Protein AF-A0A3A0CLC7-F1 (afdb_monomer)

Foldseek 3Di:
DDDDDDDDDDPDPPPPPPPPPPFDQDWDFWQQQADLFLFPDLPGHHFFKDFCVVVVHDFQFKKWKAWKAFKDPAAPDDDGDARWKKKWFFLDRFFAHHPPDPPDPPVPPPVPPVPPPPDPPPPVDDDDDDDDDDDPPPPPPPPPVPRPRRGPGTDAFDCWDDAPRGTPNRMDIH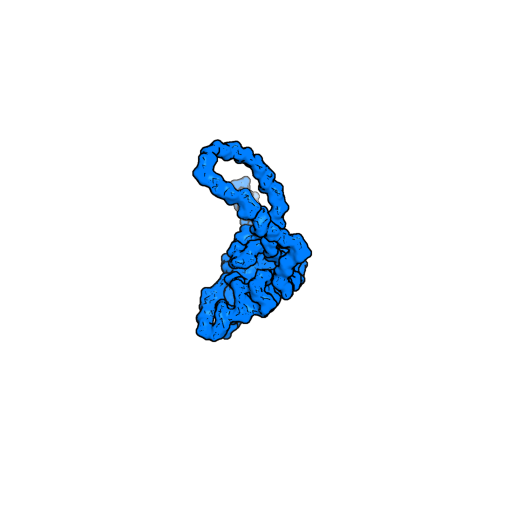HTDIGGRHPSGGIMTMHGRDRRSPRMGDVVRITGMTMTTDDDPPVCVVVVVVVVVVVVVVVVVD

Structure (mmCIF, N/CA/C/O backbone):
data_AF-A0A3A0CLC7-F1
#
_entry.id   AF-A0A3A0CLC7-F1
#
loop_
_atom_site.group_PDB
_atom_site.id
_atom_site.type_symbol
_atom_site.label_atom_id
_atom_site.label_alt_id
_atom_site.label_comp_id
_atom_site.label_asym_id
_atom_site.label_entity_id
_atom_site.label_seq_id
_atom_site.pdbx_PDB_ins_code
_atom_site.Cartn_x
_atom_site.Cartn_y
_atom_site.Cartn_z
_atom_site.occupancy
_atom_site.B_iso_or_equiv
_atom_site.auth_seq_id
_atom_site.auth_comp_id
_atom_site.auth_asym_id
_atom_site.auth_atom_id
_atom_site.pdbx_PDB_model_num
ATOM 1 N N . MET A 1 1 ? -39.413 3.084 68.485 1.00 43.84 1 MET A N 1
ATOM 2 C CA . MET A 1 1 ? -38.973 1.946 67.642 1.00 43.84 1 MET A CA 1
ATOM 3 C C . MET A 1 1 ? -38.555 2.489 66.279 1.00 43.84 1 MET A C 1
ATOM 5 O O . MET A 1 1 ? -39.415 2.833 65.486 1.00 43.84 1 MET A O 1
ATOM 9 N N . SER A 1 2 ? -37.251 2.657 66.043 1.00 52.50 2 SER A N 1
ATOM 10 C CA . SER A 1 2 ? -36.690 3.254 64.820 1.00 52.50 2 SER A CA 1
ATOM 11 C C . SER A 1 2 ? -36.005 2.161 63.998 1.00 52.50 2 SER A C 1
ATOM 13 O O . SER A 1 2 ? -35.040 1.551 64.461 1.00 52.50 2 SER A O 1
ATOM 15 N N . ARG A 1 3 ? -36.540 1.854 62.810 1.00 52.56 3 ARG A N 1
ATOM 16 C CA . ARG A 1 3 ? -35.944 0.883 61.882 1.00 52.56 3 ARG A CA 1
ATOM 17 C C . ARG A 1 3 ? -34.909 1.612 61.024 1.00 52.56 3 ARG A C 1
ATOM 19 O O . ARG A 1 3 ? -35.262 2.292 60.069 1.00 52.56 3 ARG A O 1
ATOM 26 N N . LYS A 1 4 ? -33.628 1.472 61.377 1.00 52.34 4 LYS A N 1
ATOM 27 C CA . LYS A 1 4 ? -32.498 1.887 60.531 1.00 52.34 4 LYS A CA 1
ATOM 28 C C . LYS A 1 4 ? -32.502 1.042 59.253 1.00 52.34 4 LYS A C 1
ATOM 30 O O . LYS A 1 4 ? -32.141 -0.133 59.295 1.00 52.34 4 LYS A O 1
ATOM 35 N N . ALA A 1 5 ? -32.924 1.628 58.135 1.00 52.28 5 ALA A N 1
ATOM 36 C CA . ALA A 1 5 ? -32.790 1.023 56.816 1.00 52.28 5 ALA A CA 1
ATOM 37 C C . ALA A 1 5 ? -31.297 0.912 56.472 1.00 52.28 5 ALA A C 1
ATOM 39 O O . ALA A 1 5 ? -30.595 1.914 56.352 1.00 52.28 5 ALA A O 1
ATOM 40 N N . ARG A 1 6 ? -30.788 -0.319 56.382 1.00 57.28 6 ARG A N 1
ATOM 41 C CA . ARG A 1 6 ? -29.423 -0.596 55.929 1.00 57.28 6 ARG A CA 1
ATOM 42 C C . ARG A 1 6 ? -29.432 -0.592 54.403 1.00 57.28 6 ARG A C 1
ATOM 44 O O . ARG A 1 6 ? -29.838 -1.575 53.792 1.00 57.28 6 ARG A O 1
ATOM 51 N N . SER A 1 7 ? -29.018 0.521 53.804 1.00 56.56 7 SER A N 1
ATOM 52 C CA . SER A 1 7 ? -28.756 0.601 52.365 1.00 56.56 7 SER A CA 1
ATOM 53 C C . SER A 1 7 ? -27.572 -0.297 52.015 1.00 56.56 7 SER A C 1
ATOM 55 O O . SER A 1 7 ? -26.431 0.013 52.353 1.00 56.56 7 SER A O 1
ATOM 57 N N . PHE A 1 8 ? -27.843 -1.418 51.351 1.00 46.78 8 PHE A N 1
ATOM 58 C CA . PHE A 1 8 ? -26.819 -2.246 50.724 1.00 46.78 8 PHE A CA 1
ATOM 59 C C . PHE A 1 8 ? -26.434 -1.620 49.381 1.00 46.78 8 PHE A C 1
ATOM 61 O O . PHE A 1 8 ? -27.222 -1.598 48.437 1.00 46.78 8 PHE A O 1
ATOM 68 N N . LEU A 1 9 ? -25.218 -1.083 49.307 1.00 56.81 9 LEU A N 1
ATOM 69 C CA . LEU A 1 9 ? -24.598 -0.644 48.063 1.00 56.81 9 LEU A CA 1
ATOM 70 C C . LEU A 1 9 ? -24.109 -1.888 47.309 1.00 56.81 9 LEU A C 1
ATOM 72 O O . LEU A 1 9 ? -23.049 -2.428 47.616 1.00 56.81 9 LEU A O 1
ATOM 76 N N . VAL A 1 10 ? -24.887 -2.357 46.335 1.00 51.03 10 VAL A N 1
ATOM 77 C CA . VAL A 1 10 ? -24.457 -3.413 45.409 1.00 51.03 10 VAL A CA 1
ATOM 78 C C . VAL A 1 10 ? -23.580 -2.770 44.336 1.00 51.03 10 VAL A C 1
ATOM 80 O O . VAL A 1 10 ? -24.074 -2.099 43.431 1.00 51.03 10 VAL A O 1
ATOM 83 N N . ILE A 1 11 ? -22.264 -2.938 44.457 1.00 58.50 11 ILE A N 1
ATOM 84 C CA . ILE A 1 11 ? -21.300 -2.546 43.426 1.00 58.50 11 ILE A CA 1
ATOM 85 C C . ILE A 1 11 ? -21.273 -3.675 42.393 1.00 58.50 11 ILE A C 1
ATOM 87 O O . ILE A 1 11 ? -20.642 -4.706 42.602 1.00 58.50 11 ILE A O 1
ATOM 91 N N . THR A 1 12 ? -21.998 -3.497 41.289 1.00 52.69 12 THR A N 1
ATOM 92 C CA . THR A 1 12 ? -21.873 -4.380 40.123 1.00 52.69 12 THR A CA 1
ATOM 93 C C . THR A 1 12 ? -20.611 -3.970 39.374 1.00 52.69 12 THR A C 1
ATOM 95 O O . THR A 1 12 ? -20.585 -2.927 38.723 1.00 52.69 12 THR A O 1
ATOM 98 N N . ILE A 1 13 ? -19.546 -4.757 39.514 1.00 60.50 13 ILE A N 1
ATOM 99 C CA . ILE A 1 13 ? -18.326 -4.595 38.723 1.00 60.50 13 ILE A CA 1
ATOM 100 C C . ILE A 1 13 ? -18.603 -5.230 37.361 1.00 60.50 13 ILE A C 1
ATOM 102 O O . ILE A 1 13 ? -18.593 -6.450 37.221 1.00 60.50 13 ILE A O 1
ATOM 106 N N . VAL A 1 14 ? -18.900 -4.399 36.364 1.00 60.88 14 VAL A N 1
ATOM 107 C CA . VAL A 1 14 ? -18.951 -4.834 34.966 1.00 60.88 14 VAL A CA 1
ATOM 108 C C . VAL A 1 14 ? -17.506 -5.017 34.511 1.00 60.88 14 VAL A C 1
ATOM 110 O O . VAL A 1 14 ? -16.813 -4.047 34.214 1.00 60.88 14 VAL A O 1
ATOM 113 N N . PHE A 1 15 ? -17.038 -6.265 34.496 1.00 49.94 15 PHE A N 1
ATOM 114 C CA . PHE A 1 15 ? -15.822 -6.634 33.778 1.00 49.94 15 PHE A CA 1
ATOM 115 C C . PHE A 1 15 ? -16.122 -6.523 32.283 1.00 49.94 15 PHE A C 1
ATOM 117 O O . PHE A 1 15 ? -16.632 -7.450 31.660 1.00 49.94 15 PHE A O 1
ATOM 124 N N . CYS A 1 16 ? -15.861 -5.346 31.719 1.00 52.06 16 CYS A N 1
ATOM 125 C CA . CYS A 1 16 ? -15.821 -5.168 30.279 1.00 52.06 16 CYS A CA 1
ATOM 126 C C . CYS A 1 16 ? -14.539 -5.858 29.803 1.00 52.06 16 CYS A C 1
ATOM 128 O O . CYS A 1 16 ? -13.444 -5.314 29.949 1.00 52.06 16 CYS A O 1
ATOM 130 N N . THR A 1 17 ? -14.649 -7.097 29.328 1.00 53.72 17 THR A N 1
ATOM 131 C CA . THR A 1 17 ? -13.563 -7.745 28.594 1.00 53.72 17 THR A CA 1
ATOM 132 C C . THR A 1 17 ? -13.366 -6.957 27.311 1.00 53.72 17 THR A C 1
ATOM 134 O O . THR A 1 17 ? -14.090 -7.150 26.337 1.00 53.72 17 THR A O 1
ATOM 137 N N . VAL A 1 18 ? -12.415 -6.027 27.335 1.00 58.06 18 VAL A N 1
ATOM 138 C CA . VAL A 1 18 ? -11.869 -5.439 26.119 1.00 58.06 18 VAL A CA 1
ATOM 139 C C . VAL A 1 18 ? -11.227 -6.613 25.394 1.00 58.06 18 VAL A C 1
ATOM 141 O O . VAL A 1 18 ? -10.240 -7.168 25.881 1.00 58.06 18 VAL A O 1
ATOM 144 N N . GLY A 1 19 ? -11.858 -7.089 24.319 1.00 54.16 19 GLY A N 1
ATOM 145 C CA . GLY A 1 19 ? -11.235 -8.082 23.459 1.00 54.16 19 GLY A CA 1
ATOM 146 C C . GLY A 1 19 ? -9.873 -7.529 23.072 1.00 54.16 19 GLY A C 1
ATOM 147 O O . GLY A 1 19 ? -9.791 -6.400 22.594 1.00 54.16 19 GLY A O 1
ATOM 148 N N . ALA A 1 20 ? -8.806 -8.271 23.368 1.00 56.50 20 ALA A N 1
ATOM 149 C CA . ALA A 1 20 ? -7.498 -7.958 22.827 1.00 56.50 20 ALA A CA 1
ATOM 150 C C . ALA A 1 20 ? -7.639 -8.097 21.314 1.00 56.50 20 ALA A C 1
ATOM 152 O O . ALA A 1 20 ? -7.617 -9.209 20.784 1.00 56.50 20 ALA A O 1
ATOM 153 N N . GLU A 1 21 ? -7.900 -6.982 20.635 1.00 60.19 21 GLU A N 1
ATOM 154 C CA . GLU A 1 21 ? -7.886 -6.981 19.189 1.00 60.19 21 GLU A CA 1
ATOM 155 C C . GLU A 1 21 ? -6.504 -7.442 18.770 1.00 60.19 21 GLU A C 1
ATOM 157 O O . GLU A 1 21 ? -5.486 -7.071 19.365 1.00 60.19 21 GLU A O 1
ATOM 162 N N . LYS A 1 22 ? -6.496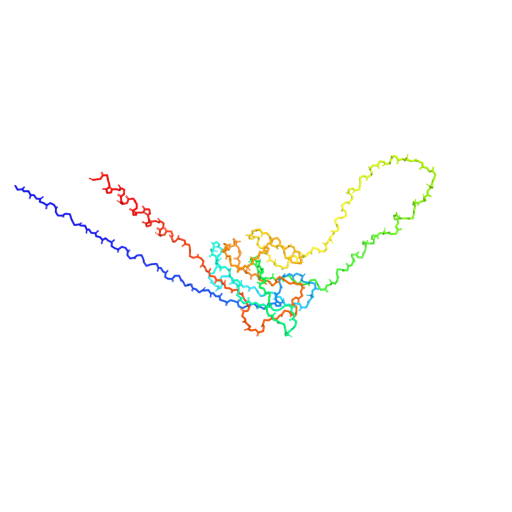 -8.362 17.813 1.00 50.97 22 LYS A N 1
ATOM 163 C CA . LYS A 1 22 ? -5.300 -8.994 17.295 1.00 50.97 22 LYS A CA 1
ATOM 164 C C . LYS A 1 22 ? -4.492 -7.906 16.582 1.00 50.97 22 LYS A C 1
ATOM 166 O O . LYS A 1 22 ? -4.598 -7.736 15.378 1.00 50.97 22 LYS A O 1
ATOM 171 N N . SER A 1 23 ? -3.720 -7.145 17.357 1.00 53.97 23 SER A N 1
ATOM 172 C CA . SER A 1 23 ? -2.772 -6.135 16.898 1.00 53.97 23 SER A CA 1
ATOM 173 C C . SER A 1 23 ? -1.596 -6.868 16.272 1.00 53.97 23 SER A C 1
ATOM 175 O O . SER A 1 23 ? -0.539 -7.019 16.883 1.00 53.97 23 SER A O 1
ATOM 177 N N . PHE A 1 24 ? -1.800 -7.372 15.065 1.00 57.31 24 PHE A N 1
ATOM 178 C CA . PHE A 1 24 ? -0.697 -7.729 14.200 1.00 57.31 24 PHE A CA 1
ATOM 179 C C . PHE A 1 24 ? -0.523 -6.564 13.239 1.00 57.31 24 PHE A C 1
ATOM 181 O O . PHE A 1 24 ? -1.398 -6.260 12.434 1.00 57.31 24 PHE A O 1
ATOM 188 N N . ALA A 1 25 ? 0.586 -5.850 13.418 1.00 64.38 25 ALA A N 1
ATOM 189 C CA . ALA A 1 25 ? 1.148 -5.085 12.328 1.00 64.38 25 ALA A CA 1
ATOM 190 C C . ALA A 1 25 ? 1.728 -6.121 11.366 1.00 64.38 25 ALA A C 1
ATOM 192 O O . ALA A 1 25 ? 2.798 -6.671 11.637 1.00 64.38 25 ALA A O 1
ATOM 193 N N . ASP A 1 26 ? 0.991 -6.448 10.310 1.00 87.81 26 ASP A N 1
ATOM 194 C CA . ASP A 1 26 ? 1.504 -7.357 9.295 1.00 87.81 26 ASP A CA 1
ATOM 195 C C . ASP A 1 26 ? 2.506 -6.568 8.453 1.00 87.81 26 ASP A C 1
ATOM 197 O O . ASP A 1 26 ? 2.148 -5.624 7.743 1.00 87.81 26 ASP A O 1
ATOM 201 N N . PHE A 1 27 ? 3.788 -6.912 8.610 1.00 94.75 27 PHE A N 1
ATOM 202 C CA . PHE A 1 27 ? 4.823 -6.477 7.685 1.00 94.75 27 PHE A CA 1
ATOM 203 C C . PHE A 1 27 ? 4.634 -7.243 6.381 1.00 94.75 27 PHE A C 1
ATOM 205 O O . PHE A 1 27 ? 4.697 -8.474 6.345 1.00 94.75 27 PHE A O 1
ATOM 212 N N . ILE A 1 28 ? 4.399 -6.494 5.315 1.00 96.38 28 ILE A N 1
ATOM 213 C CA . ILE A 1 28 ? 4.229 -7.006 3.969 1.00 96.38 28 ILE A CA 1
ATOM 214 C C . ILE A 1 28 ? 5.419 -6.510 3.172 1.00 96.38 28 ILE A C 1
ATOM 216 O O . ILE A 1 28 ? 5.560 -5.313 2.918 1.00 96.38 28 ILE A O 1
ATOM 220 N N . LYS A 1 29 ? 6.271 -7.456 2.789 1.00 96.88 29 LYS A N 1
ATOM 221 C CA . LYS A 1 29 ? 7.409 -7.189 1.921 1.00 96.88 29 LYS A CA 1
ATOM 222 C C . LYS A 1 29 ? 6.933 -6.774 0.530 1.00 96.88 29 LYS A C 1
ATOM 224 O O . LYS A 1 29 ? 5.994 -7.371 -0.002 1.00 96.88 29 LYS A O 1
ATOM 229 N N . ILE A 1 30 ? 7.614 -5.800 -0.062 1.00 96.50 30 ILE A N 1
ATOM 230 C CA . ILE A 1 30 ? 7.318 -5.276 -1.399 1.00 96.50 30 ILE A CA 1
ATOM 231 C C . ILE A 1 30 ? 8.526 -5.537 -2.306 1.00 96.50 30 ILE A C 1
ATOM 233 O O . ILE A 1 30 ? 9.665 -5.473 -1.860 1.00 96.50 30 ILE A O 1
ATOM 237 N N . ASP A 1 31 ? 8.291 -5.860 -3.581 1.00 96.31 31 ASP A N 1
ATOM 238 C CA . ASP A 1 31 ? 9.357 -5.842 -4.592 1.00 96.31 31 ASP A CA 1
ATOM 239 C C . ASP A 1 31 ? 9.508 -4.392 -5.078 1.00 96.31 31 ASP A C 1
ATOM 241 O O . ASP A 1 31 ? 8.572 -3.896 -5.711 1.00 96.31 31 ASP A O 1
ATOM 245 N N . PRO A 1 32 ? 10.635 -3.701 -4.821 1.00 95.62 32 PRO A N 1
ATOM 246 C CA . PRO A 1 32 ? 10.797 -2.298 -5.206 1.00 95.62 32 PRO A CA 1
ATOM 247 C C . PRO A 1 32 ? 10.843 -2.094 -6.732 1.00 95.62 32 PRO A C 1
ATOM 249 O O . PRO A 1 32 ? 10.815 -0.967 -7.213 1.00 95.62 32 PRO A O 1
ATOM 252 N N . ARG A 1 33 ? 10.892 -3.173 -7.525 1.00 94.62 33 ARG A N 1
ATOM 253 C CA . ARG A 1 33 ? 10.794 -3.134 -8.996 1.00 94.62 33 ARG A CA 1
ATOM 254 C C . ARG A 1 33 ? 9.354 -3.260 -9.500 1.00 94.62 33 ARG A C 1
ATOM 256 O O . ARG A 1 33 ? 9.113 -3.211 -10.713 1.00 94.62 33 ARG A O 1
ATOM 263 N N . GLY A 1 34 ? 8.419 -3.544 -8.594 1.00 94.19 34 GLY A N 1
ATOM 264 C CA . GLY A 1 34 ? 7.000 -3.698 -8.871 1.00 94.19 34 GLY A CA 1
ATOM 265 C C . GLY A 1 34 ? 6.325 -2.339 -8.986 1.00 94.19 34 GLY A C 1
ATOM 266 O O . GLY A 1 34 ? 6.372 -1.568 -8.042 1.00 94.19 34 GLY A O 1
ATOM 267 N N . SER A 1 35 ? 5.663 -2.082 -10.115 1.00 92.75 35 SER A N 1
ATOM 268 C CA . SER A 1 35 ? 4.974 -0.814 -10.364 1.00 92.75 35 SER A CA 1
ATOM 269 C C . SER A 1 35 ? 3.586 -1.016 -10.962 1.00 92.75 35 SER A C 1
ATOM 271 O O . SER A 1 35 ? 3.369 -1.894 -11.812 1.00 92.75 35 SER A O 1
ATOM 273 N N . TYR A 1 36 ? 2.635 -0.191 -10.517 1.00 92.19 36 TYR A N 1
ATOM 274 C CA . TYR A 1 36 ? 1.316 -0.061 -11.142 1.00 92.19 36 TYR A CA 1
ATOM 275 C C . TYR A 1 36 ? 1.252 1.118 -12.118 1.00 92.19 36 TYR A C 1
ATOM 277 O O . TYR A 1 36 ? 0.241 1.293 -12.800 1.00 92.19 36 TYR A O 1
ATOM 285 N N . LEU A 1 37 ? 2.310 1.921 -12.217 1.00 88.44 37 LEU A N 1
ATOM 286 C CA . LEU A 1 37 ? 2.412 3.022 -13.161 1.00 88.44 37 LEU A CA 1
ATOM 287 C C . LEU A 1 37 ? 2.828 2.524 -14.555 1.00 88.44 37 LEU A C 1
ATOM 289 O O . LEU A 1 37 ? 3.328 1.410 -14.758 1.00 88.44 37 LEU A O 1
ATOM 293 N N . ASN A 1 38 ? 2.577 3.363 -15.561 1.00 81.56 38 ASN A N 1
ATOM 294 C CA . ASN A 1 38 ? 3.190 3.215 -16.879 1.00 81.56 38 ASN A CA 1
ATOM 295 C C . ASN A 1 38 ? 4.568 3.878 -16.825 1.00 81.56 38 ASN A C 1
ATOM 297 O O . ASN A 1 38 ? 4.730 5.025 -17.238 1.00 81.56 38 ASN A O 1
ATOM 301 N N . SER A 1 39 ? 5.556 3.176 -16.275 1.00 74.19 39 SER A N 1
ATOM 302 C CA . SER A 1 39 ? 6.932 3.664 -16.289 1.00 74.19 39 SER A CA 1
ATOM 303 C C . SER A 1 39 ? 7.465 3.744 -17.721 1.00 74.19 39 SER A C 1
ATOM 305 O O . SER A 1 39 ? 7.052 2.992 -18.610 1.00 74.19 39 SER A O 1
ATOM 307 N N . ARG A 1 40 ? 8.426 4.645 -17.960 1.00 68.44 40 ARG A N 1
ATOM 308 C CA . ARG A 1 40 ? 9.114 4.740 -19.262 1.00 68.44 40 ARG A CA 1
ATOM 309 C C . ARG A 1 40 ? 9.829 3.441 -19.636 1.00 68.44 40 ARG A C 1
ATOM 311 O O . ARG A 1 40 ? 10.039 3.166 -20.816 1.00 68.44 40 ARG A O 1
ATOM 318 N N . SER A 1 41 ? 10.197 2.643 -18.640 1.00 71.19 41 SER A N 1
ATOM 319 C CA . SER A 1 41 ? 10.790 1.326 -18.815 1.00 71.19 41 SER A CA 1
ATOM 320 C C . SER A 1 41 ? 9.716 0.242 -18.949 1.00 71.19 41 SER A C 1
ATOM 322 O O . SER A 1 41 ? 9.056 -0.164 -17.993 1.00 71.19 41 SER A O 1
ATOM 324 N N . ALA A 1 42 ? 9.580 -0.315 -20.151 1.00 63.34 42 ALA A N 1
ATOM 325 C CA . ALA A 1 42 ? 8.678 -1.443 -20.403 1.00 63.34 42 ALA A CA 1
ATOM 326 C C . ALA A 1 42 ? 9.054 -2.735 -19.634 1.00 63.34 42 ALA A C 1
ATOM 328 O O . ALA A 1 42 ? 8.313 -3.711 -19.700 1.00 63.34 42 ALA A O 1
ATOM 329 N N . SER A 1 43 ? 10.187 -2.756 -18.924 1.00 73.19 43 SER A N 1
ATOM 330 C CA . SER A 1 43 ? 10.793 -3.940 -18.303 1.00 73.19 43 SER A CA 1
ATOM 331 C C . SER A 1 43 ? 10.585 -4.081 -16.789 1.00 73.19 43 SER A C 1
ATOM 333 O O . SER A 1 43 ? 11.126 -5.017 -16.206 1.00 73.19 43 SER A O 1
ATOM 335 N N . GLY A 1 44 ? 9.841 -3.182 -16.136 1.00 82.50 44 GLY A N 1
ATOM 336 C CA . GLY A 1 44 ? 9.519 -3.335 -14.711 1.00 82.50 44 GLY A CA 1
ATOM 337 C C . GLY A 1 44 ? 8.597 -4.532 -14.449 1.00 82.50 44 GLY A C 1
ATOM 338 O O . GLY A 1 44 ? 7.935 -5.033 -15.362 1.00 82.50 44 GLY A O 1
ATOM 339 N N . VAL A 1 45 ? 8.517 -4.968 -13.193 1.00 92.62 45 VAL A N 1
ATOM 340 C CA . VAL A 1 45 ? 7.568 -6.011 -12.775 1.00 92.62 45 VAL A CA 1
ATOM 341 C C . VAL A 1 45 ? 6.235 -5.348 -12.435 1.00 92.62 45 VAL A C 1
ATOM 343 O O . VAL A 1 45 ? 6.184 -4.174 -12.071 1.00 92.62 45 VAL A O 1
ATOM 346 N N . ASP A 1 46 ? 5.129 -6.060 -12.599 1.00 94.19 46 ASP A N 1
ATOM 347 C CA . ASP A 1 46 ? 3.828 -5.550 -12.173 1.00 94.19 46 ASP A CA 1
ATOM 348 C C . ASP A 1 46 ? 3.716 -5.578 -10.644 1.00 94.19 46 ASP A C 1
ATOM 350 O O . ASP A 1 46 ? 4.093 -6.567 -10.009 1.00 94.19 46 ASP A O 1
ATOM 354 N N . ALA A 1 47 ? 3.205 -4.489 -10.060 1.00 95.56 47 ALA A N 1
ATOM 355 C CA . ALA A 1 47 ? 2.975 -4.403 -8.621 1.00 95.56 47 ALA A CA 1
ATOM 356 C C . ALA A 1 47 ? 2.037 -5.524 -8.151 1.00 95.56 47 ALA A C 1
ATOM 358 O O . ALA A 1 47 ? 0.991 -5.784 -8.758 1.00 95.56 47 ALA A O 1
ATOM 359 N N . GLN A 1 48 ? 2.400 -6.187 -7.052 1.00 96.94 48 GLN A N 1
ATOM 360 C CA . GLN A 1 48 ? 1.555 -7.227 -6.474 1.00 96.94 48 GLN A CA 1
ATOM 361 C C . GLN A 1 48 ? 0.414 -6.594 -5.664 1.00 96.94 48 GLN A C 1
ATOM 363 O O . GLN A 1 48 ? 0.687 -5.808 -4.757 1.00 96.94 48 GLN A O 1
ATOM 368 N N . PRO A 1 49 ? -0.859 -6.931 -5.948 1.00 97.75 49 PRO A N 1
ATOM 369 C CA . PRO A 1 49 ? -1.975 -6.431 -5.157 1.00 97.75 49 PRO A CA 1
ATOM 370 C C . PRO A 1 49 ? -1.991 -7.078 -3.772 1.00 97.75 49 PRO A C 1
ATOM 372 O O . PRO A 1 49 ? -1.943 -8.304 -3.649 1.00 97.75 49 PRO A O 1
ATOM 375 N N . ILE A 1 50 ? -2.156 -6.260 -2.737 1.00 97.50 50 ILE A N 1
ATOM 376 C CA . ILE A 1 50 ? -2.404 -6.717 -1.367 1.00 97.50 50 ILE A CA 1
ATOM 377 C C . ILE A 1 50 ? -3.914 -6.903 -1.189 1.00 97.50 50 ILE A C 1
ATOM 379 O O . ILE A 1 50 ? -4.661 -5.935 -1.309 1.00 97.50 50 ILE A O 1
ATOM 383 N N . ASP A 1 51 ? -4.379 -8.127 -0.907 1.00 97.38 51 ASP A N 1
ATOM 384 C CA . ASP A 1 51 ? -5.792 -8.396 -0.585 1.00 97.38 51 ASP A CA 1
ATOM 385 C C . ASP A 1 51 ? -6.083 -7.971 0.863 1.00 97.38 51 ASP A C 1
ATOM 387 O O . ASP A 1 51 ? -5.717 -8.659 1.816 1.00 97.38 51 ASP A O 1
ATOM 391 N N . LEU A 1 52 ? -6.751 -6.827 1.023 1.00 96.44 52 LEU A N 1
ATOM 392 C CA . LEU A 1 52 ? -7.069 -6.239 2.326 1.00 96.44 52 LEU A CA 1
ATOM 393 C C . LEU A 1 52 ? -7.984 -7.157 3.146 1.00 96.44 52 LEU A C 1
ATOM 395 O O . LEU A 1 52 ? -7.791 -7.325 4.349 1.00 96.44 52 LEU A O 1
ATOM 399 N N . THR A 1 53 ? -8.928 -7.833 2.486 1.00 95.25 53 THR A N 1
ATOM 400 C CA . THR A 1 53 ? -9.873 -8.725 3.169 1.00 95.25 53 THR A CA 1
ATOM 401 C C . THR A 1 53 ? -9.192 -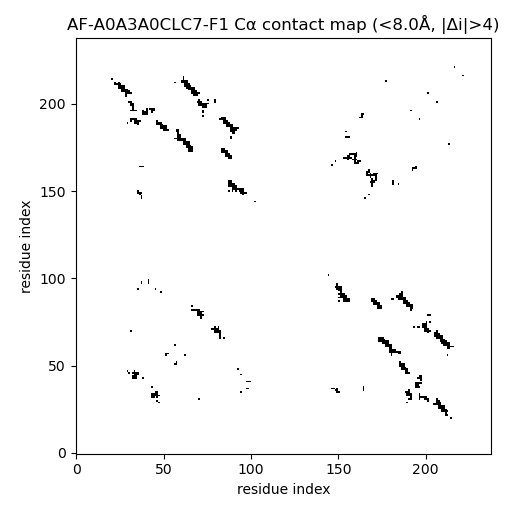9.976 3.714 1.00 95.25 53 THR A C 1
ATOM 403 O O . THR A 1 53 ? -9.570 -10.464 4.779 1.00 95.25 53 THR A O 1
ATOM 406 N N . ALA A 1 54 ? -8.137 -10.456 3.046 1.00 94.50 54 ALA A N 1
ATOM 407 C CA . ALA A 1 54 ? -7.314 -11.557 3.546 1.00 94.50 54 ALA A CA 1
ATOM 408 C C . ALA A 1 54 ? -6.554 -11.191 4.836 1.00 94.50 54 ALA A C 1
ATOM 410 O O . ALA A 1 54 ? -6.253 -12.077 5.635 1.00 94.50 54 ALA A O 1
ATOM 411 N N . LEU A 1 55 ? -6.303 -9.897 5.062 1.00 93.62 55 LEU A N 1
ATOM 412 C CA . LEU A 1 55 ? -5.708 -9.349 6.286 1.00 93.62 55 LEU A CA 1
ATOM 413 C C . LEU A 1 55 ? -6.759 -8.991 7.354 1.00 93.62 55 LEU A C 1
ATOM 415 O O . LEU A 1 55 ? -6.415 -8.506 8.428 1.00 93.62 55 LEU A O 1
ATOM 419 N N . GLY A 1 56 ? -8.051 -9.206 7.077 1.00 93.50 56 GLY A N 1
ATOM 420 C CA . GLY A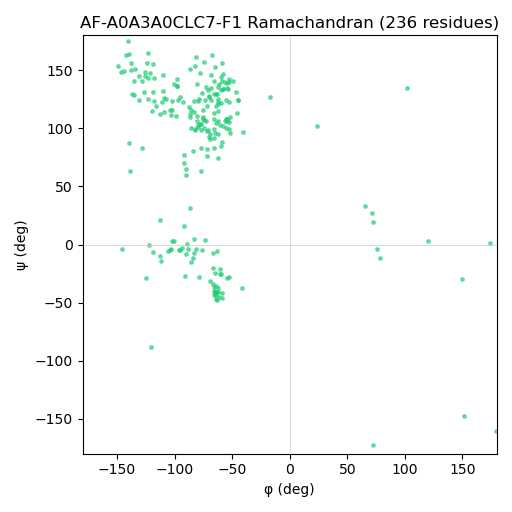 1 56 ? -9.143 -8.786 7.959 1.00 93.50 56 GLY A CA 1
ATOM 421 C C . GLY A 1 56 ? -9.380 -7.273 7.977 1.00 93.50 56 GLY A C 1
ATOM 422 O O . GLY A 1 56 ? -9.998 -6.769 8.912 1.00 93.50 56 GLY A O 1
ATOM 423 N N . LEU A 1 57 ? -8.895 -6.558 6.960 1.00 94.00 57 LEU A N 1
ATOM 424 C CA . LEU A 1 57 ? -9.120 -5.134 6.757 1.00 94.00 57 LEU A CA 1
ATOM 425 C C . LEU A 1 57 ? -10.279 -4.939 5.767 1.00 94.00 57 LEU A C 1
ATOM 427 O O . LEU A 1 57 ? -10.250 -5.460 4.651 1.00 94.00 57 LEU A O 1
ATOM 431 N N . TYR A 1 58 ? -11.302 -4.190 6.176 1.00 95.19 58 TYR A N 1
ATOM 432 C CA . TYR A 1 58 ? -12.525 -3.972 5.394 1.00 95.19 58 TYR A CA 1
ATOM 433 C C . TYR A 1 58 ? -12.770 -2.481 5.152 1.00 95.19 58 TYR A C 1
ATOM 435 O O . TYR A 1 58 ? -12.196 -1.634 5.838 1.00 95.19 58 TYR A O 1
ATOM 443 N N . GLU A 1 59 ? -13.658 -2.156 4.211 1.00 96.06 59 GLU A N 1
ATOM 444 C CA . GLU A 1 59 ? -14.127 -0.782 3.998 1.00 96.06 59 GLU A CA 1
ATOM 445 C C . GLU A 1 59 ? -14.570 -0.107 5.308 1.00 96.06 59 GLU A C 1
ATOM 447 O O . GLU A 1 59 ? -15.148 -0.741 6.191 1.00 96.06 59 GLU A O 1
ATOM 452 N N . GLY A 1 60 ? -14.246 1.179 5.460 1.00 94.62 60 GLY A N 1
ATOM 453 C CA . GLY A 1 60 ? -14.511 1.952 6.676 1.00 94.62 60 GLY A CA 1
ATOM 454 C C . GLY A 1 60 ? -13.531 1.707 7.830 1.00 94.62 60 GLY A C 1
ATOM 455 O O . GLY A 1 60 ? -13.507 2.496 8.770 1.00 94.62 60 GLY A O 1
ATOM 456 N N . THR A 1 61 ? -12.680 0.677 7.762 1.00 93.06 61 THR A N 1
ATOM 457 C CA . THR A 1 61 ? -11.662 0.436 8.795 1.00 93.06 61 THR A CA 1
ATOM 458 C C . THR A 1 61 ? -10.587 1.516 8.724 1.00 93.06 61 THR A C 1
ATOM 460 O O . THR A 1 61 ? -9.982 1.729 7.670 1.00 93.06 61 THR A O 1
ATOM 463 N N . ALA A 1 62 ? -10.310 2.170 9.853 1.00 94.31 62 ALA A N 1
ATOM 464 C CA . ALA A 1 62 ? -9.122 2.999 9.992 1.00 94.31 62 ALA A CA 1
ATOM 465 C C . ALA A 1 62 ? -7.889 2.094 10.122 1.00 94.31 62 ALA A C 1
ATOM 467 O O . ALA A 1 62 ? -7.822 1.239 11.003 1.00 94.31 62 ALA A O 1
ATOM 468 N N . VAL A 1 63 ? -6.901 2.277 9.255 1.00 95.12 63 VAL A N 1
ATOM 469 C CA . VAL A 1 63 ? -5.654 1.514 9.234 1.00 95.12 63 VAL A CA 1
ATOM 470 C C . VAL A 1 63 ? -4.477 2.477 9.264 1.00 95.12 63 VAL A C 1
ATOM 472 O O . VAL A 1 63 ? -4.422 3.456 8.523 1.00 95.12 63 VAL A O 1
ATOM 475 N N . ARG A 1 64 ? -3.522 2.209 10.149 1.00 95.50 64 ARG A N 1
ATOM 476 C CA . ARG A 1 64 ? -2.228 2.871 10.144 1.00 95.50 64 ARG A CA 1
ATOM 477 C C . ARG A 1 64 ? -1.338 2.163 9.137 1.00 95.50 64 ARG A C 1
ATOM 479 O O . ARG A 1 64 ? -1.118 0.955 9.249 1.00 95.50 64 ARG A O 1
ATOM 486 N N . MET A 1 65 ? -0.839 2.932 8.183 1.00 96.94 65 MET A N 1
ATOM 487 C CA . MET A 1 65 ? 0.073 2.502 7.137 1.00 96.94 65 MET A CA 1
ATOM 488 C C . MET A 1 65 ? 1.429 3.133 7.389 1.00 96.94 65 MET A C 1
ATOM 490 O O . MET A 1 65 ? 1.534 4.359 7.465 1.00 96.94 65 MET A O 1
ATOM 494 N N . ARG A 1 66 ? 2.460 2.302 7.514 1.00 96.19 66 ARG A N 1
ATOM 495 C CA . ARG A 1 66 ? 3.825 2.775 7.718 1.00 96.19 66 ARG A CA 1
ATOM 496 C C . ARG A 1 66 ? 4.773 2.095 6.752 1.00 96.19 66 ARG A C 1
ATOM 498 O O . ARG A 1 66 ? 4.844 0.871 6.745 1.00 96.19 66 ARG A O 1
ATOM 505 N N . GLN A 1 67 ? 5.503 2.878 5.976 1.00 96.81 67 GLN A N 1
ATOM 506 C CA . GLN A 1 67 ? 6.600 2.371 5.165 1.00 96.81 67 GLN A CA 1
ATOM 507 C C . GLN A 1 67 ? 7.744 1.909 6.085 1.00 96.81 67 GLN A C 1
ATOM 509 O O . GLN A 1 67 ? 8.057 2.555 7.089 1.00 96.81 67 GLN A O 1
ATOM 514 N N . ILE A 1 68 ? 8.295 0.736 5.785 1.00 96.75 68 ILE A N 1
ATOM 515 C CA . ILE A 1 68 ? 9.371 0.071 6.526 1.00 96.75 68 ILE A CA 1
ATOM 516 C C . ILE A 1 68 ? 10.519 -0.180 5.549 1.00 96.75 68 ILE A C 1
ATOM 518 O O . ILE A 1 68 ? 10.257 -0.488 4.387 1.00 96.75 68 ILE A O 1
ATOM 522 N N . GLY A 1 69 ? 11.753 -0.042 6.031 1.00 95.62 69 GLY A N 1
ATOM 523 C CA . GLY A 1 69 ? 12.949 -0.262 5.226 1.00 95.62 69 GLY A CA 1
ATOM 524 C C . GLY A 1 69 ? 13.212 0.829 4.200 1.00 95.62 69 GLY A C 1
ATOM 525 O O . GLY A 1 69 ? 12.522 1.853 4.166 1.00 95.62 69 GLY A O 1
ATOM 526 N N . ASP A 1 70 ? 14.193 0.608 3.348 1.00 95.25 70 ASP A N 1
ATOM 527 C CA . ASP A 1 70 ? 14.547 1.467 2.224 1.00 95.25 70 ASP A CA 1
ATOM 528 C C . ASP A 1 70 ? 14.919 0.636 0.992 1.00 95.25 70 ASP A C 1
ATOM 530 O O . ASP A 1 70 ? 14.863 -0.586 0.984 1.00 95.25 70 ASP A O 1
ATOM 534 N N . PHE A 1 71 ? 15.155 1.311 -0.126 1.00 94.56 71 PHE A N 1
ATOM 535 C CA . PHE A 1 71 ? 15.604 0.664 -1.349 1.00 94.56 71 PHE A CA 1
ATOM 536 C C . PHE A 1 71 ? 16.618 1.543 -2.081 1.00 94.56 71 PHE A C 1
ATOM 538 O O . PHE A 1 71 ? 16.725 2.763 -1.866 1.00 94.56 71 PHE A O 1
ATOM 545 N N . SER A 1 72 ? 17.345 0.919 -2.998 1.00 93.62 72 SER A N 1
ATOM 546 C CA . SER A 1 72 ? 18.262 1.573 -3.920 1.00 93.62 72 SER A CA 1
ATOM 547 C C . SER A 1 72 ? 17.619 1.738 -5.294 1.00 93.62 72 SER A C 1
ATOM 549 O O . SER A 1 72 ? 16.977 0.819 -5.792 1.00 93.62 72 SER A O 1
ATOM 551 N N . THR A 1 73 ? 17.824 2.902 -5.917 1.00 90.62 73 THR A N 1
ATOM 552 C CA . THR A 1 73 ? 17.377 3.243 -7.296 1.00 90.62 73 THR A CA 1
ATOM 553 C C . THR A 1 73 ? 18.429 2.929 -8.356 1.00 90.62 73 THR A C 1
ATOM 555 O O . THR A 1 73 ? 18.435 3.496 -9.441 1.00 90.62 73 THR A O 1
ATOM 558 N N . HIS A 1 74 ? 19.422 2.129 -7.986 1.00 84.69 74 HIS A N 1
ATOM 559 C CA . HIS A 1 74 ? 20.544 1.802 -8.842 1.00 84.69 74 HIS A CA 1
ATOM 560 C C . HIS A 1 74 ? 20.849 0.321 -8.700 1.00 84.69 74 HIS A C 1
ATOM 562 O O . HIS A 1 74 ? 20.712 -0.264 -7.625 1.00 84.69 74 HIS A O 1
ATOM 568 N N . ALA A 1 75 ? 21.367 -0.259 -9.780 1.00 72.88 75 ALA A N 1
ATOM 569 C CA . ALA A 1 75 ? 21.885 -1.614 -9.746 1.00 72.88 75 ALA A CA 1
ATOM 570 C C . ALA A 1 75 ? 22.910 -1.790 -8.606 1.00 72.88 75 ALA A C 1
ATOM 572 O O . ALA A 1 75 ? 23.747 -0.919 -8.375 1.00 72.88 75 ALA A O 1
ATOM 573 N N . SER A 1 76 ? 22.829 -2.944 -7.935 1.00 68.44 76 SER A N 1
ATOM 574 C CA . SER A 1 76 ? 23.630 -3.402 -6.788 1.00 68.44 76 SER A CA 1
ATOM 575 C C . SER A 1 76 ? 24.954 -2.661 -6.533 1.00 68.44 76 SER A C 1
ATOM 577 O O . SER A 1 76 ? 25.832 -2.647 -7.399 1.00 68.44 76 SER A O 1
ATOM 579 N N . GLY A 1 77 ? 25.150 -2.175 -5.303 1.00 65.50 77 GLY A N 1
ATOM 580 C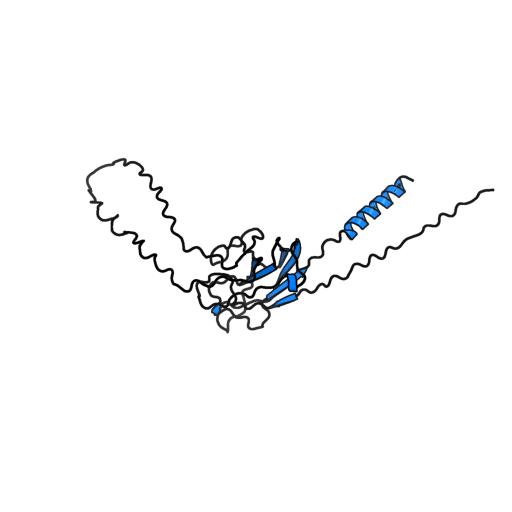 CA . GLY A 1 77 ? 26.408 -1.563 -4.845 1.00 65.50 77 GLY A CA 1
ATOM 581 C C . GLY A 1 77 ? 26.290 -0.113 -4.370 1.00 65.50 77 GLY A C 1
ATOM 582 O O . GLY A 1 77 ? 27.305 0.479 -4.010 1.00 65.50 77 GLY A O 1
ATOM 583 N N . PHE A 1 78 ? 25.077 0.440 -4.359 1.00 73.00 78 PHE A N 1
ATOM 584 C CA . PHE A 1 78 ? 24.760 1.740 -3.771 1.00 73.00 78 PHE A CA 1
ATOM 585 C C . PHE A 1 78 ? 23.915 1.551 -2.517 1.00 73.00 78 PHE A C 1
ATOM 587 O O . PHE A 1 78 ? 23.094 0.636 -2.479 1.00 73.00 78 PHE A O 1
ATOM 594 N N . ASP A 1 79 ? 24.110 2.431 -1.537 1.00 77.44 79 ASP A N 1
ATOM 595 C CA . ASP A 1 79 ? 23.347 2.429 -0.290 1.00 77.44 79 ASP A CA 1
ATOM 596 C C . ASP A 1 79 ? 21.846 2.598 -0.563 1.00 77.44 79 ASP A C 1
ATOM 598 O O . ASP A 1 79 ? 21.430 3.409 -1.409 1.00 77.44 79 ASP A O 1
ATOM 602 N N . ASP A 1 80 ? 21.041 1.861 0.196 1.00 82.19 80 ASP A N 1
ATOM 603 C CA . ASP A 1 80 ? 19.610 2.091 0.275 1.00 82.19 80 ASP A CA 1
ATOM 604 C C . ASP A 1 80 ? 19.387 3.487 0.859 1.00 82.19 80 ASP A C 1
ATOM 606 O O . ASP A 1 80 ? 19.962 3.898 1.867 1.00 82.19 80 ASP A O 1
ATOM 610 N N . SER A 1 81 ? 18.672 4.312 0.105 1.00 87.19 81 SER A N 1
ATOM 611 C CA . SER A 1 81 ? 18.547 5.741 0.426 1.00 87.19 81 SER A CA 1
ATOM 612 C C . SER A 1 81 ? 17.190 6.309 0.058 1.00 87.19 81 SER A C 1
ATOM 614 O O . SER A 1 81 ? 16.906 7.484 0.316 1.00 87.19 81 SER A O 1
ATOM 616 N N . ARG A 1 82 ? 16.332 5.493 -0.559 1.00 91.38 82 ARG A N 1
ATOM 617 C CA . ARG A 1 82 ? 14.994 5.883 -0.968 1.00 91.38 82 ARG A CA 1
ATOM 618 C C . ARG A 1 82 ? 13.976 5.173 -0.101 1.00 91.38 82 ARG A C 1
ATOM 620 O O . ARG A 1 82 ? 14.015 3.970 0.095 1.00 91.38 82 ARG A O 1
ATOM 627 N N . THR A 1 83 ? 13.036 5.960 0.389 1.00 93.50 83 THR A N 1
ATOM 628 C CA . THR A 1 83 ? 11.968 5.518 1.288 1.00 93.50 83 THR A CA 1
ATOM 629 C C . THR A 1 83 ? 10.590 5.815 0.703 1.00 93.50 83 THR A C 1
ATOM 631 O O . THR A 1 83 ? 9.564 5.544 1.306 1.00 93.50 83 THR A O 1
ATOM 634 N N . THR A 1 84 ? 10.510 6.414 -0.483 1.00 92.94 84 THR A N 1
ATOM 635 C CA . THR A 1 84 ? 9.228 6.903 -0.989 1.00 92.94 84 THR A CA 1
ATOM 636 C C . THR A 1 84 ? 8.354 5.755 -1.481 1.00 92.94 84 THR A C 1
ATOM 638 O O . THR A 1 84 ? 8.676 5.115 -2.481 1.00 92.94 84 THR A O 1
ATOM 641 N N . LEU A 1 85 ? 7.225 5.558 -0.801 1.00 95.44 85 LEU A N 1
ATOM 642 C CA . LEU A 1 85 ? 6.201 4.579 -1.138 1.00 95.44 85 LEU A CA 1
ATOM 643 C C . LEU A 1 85 ? 4.885 5.301 -1.431 1.00 95.44 85 LEU A C 1
ATOM 645 O O . LEU A 1 85 ? 4.449 6.147 -0.651 1.00 95.44 85 LEU A O 1
ATOM 649 N N . VAL A 1 86 ? 4.245 4.968 -2.541 1.00 95.19 86 VAL A N 1
ATOM 650 C CA . VAL A 1 86 ? 2.919 5.476 -2.910 1.00 95.19 86 VAL A CA 1
ATOM 651 C C . VAL A 1 86 ? 1.938 4.319 -3.018 1.00 95.19 86 VAL A C 1
ATOM 653 O O . VAL A 1 86 ? 2.342 3.172 -3.226 1.00 95.19 86 VAL A O 1
ATOM 656 N N . GLY A 1 87 ? 0.653 4.603 -2.834 1.00 95.50 87 GLY A N 1
ATOM 657 C CA . GLY A 1 87 ? -0.391 3.591 -2.902 1.00 95.50 87 GLY A CA 1
ATOM 658 C C . GLY A 1 87 ? -1.631 4.046 -3.650 1.00 95.50 87 GLY A C 1
ATOM 659 O O . GLY A 1 87 ? -1.919 5.234 -3.730 1.00 95.50 87 GLY A O 1
ATOM 660 N N . VAL A 1 88 ? -2.375 3.065 -4.163 1.00 96.00 88 VAL A N 1
ATOM 661 C CA . VAL A 1 88 ? -3.702 3.229 -4.772 1.00 96.00 88 VAL A CA 1
ATOM 662 C C . VAL A 1 88 ? -4.620 2.126 -4.256 1.00 96.00 88 VAL A C 1
ATOM 664 O O . VAL A 1 88 ? -4.299 0.934 -4.345 1.00 96.00 88 VAL A O 1
ATOM 667 N N . PHE A 1 89 ? -5.795 2.509 -3.756 1.00 97.62 89 PHE A N 1
ATOM 668 C CA . PHE A 1 89 ? -6.857 1.554 -3.446 1.00 97.62 89 PHE A CA 1
ATOM 669 C C . PHE A 1 89 ? -7.590 1.122 -4.713 1.00 97.62 89 PHE A C 1
ATOM 671 O O . PHE A 1 89 ? -7.759 1.898 -5.649 1.00 97.62 89 PHE A O 1
ATOM 678 N N . SER A 1 90 ? -8.064 -0.122 -4.741 1.00 97.75 90 SER A N 1
ATOM 679 C CA . SER A 1 90 ? -8.836 -0.648 -5.863 1.00 97.75 90 SER A CA 1
ATOM 680 C C . SER A 1 90 ? -9.855 -1.705 -5.440 1.00 97.75 90 SER A C 1
ATOM 682 O O . SER A 1 90 ? -9.684 -2.415 -4.446 1.00 97.75 90 SER A O 1
ATOM 684 N N . ASN A 1 91 ? -10.922 -1.846 -6.224 1.00 98.00 91 ASN A N 1
ATOM 685 C CA . ASN A 1 91 ? -11.881 -2.949 -6.109 1.00 98.00 91 ASN A CA 1
ATOM 686 C C . ASN A 1 91 ? -11.496 -4.199 -6.931 1.00 98.00 91 ASN A C 1
ATOM 688 O O . ASN A 1 91 ? -12.167 -5.231 -6.845 1.00 98.00 91 ASN A O 1
ATOM 692 N N . SER A 1 92 ? -10.412 -4.136 -7.711 1.00 97.75 92 SER A N 1
ATOM 693 C CA . SER A 1 92 ? -9.954 -5.194 -8.611 1.00 97.75 92 SER A CA 1
ATOM 694 C C . SER A 1 92 ? -8.469 -5.496 -8.422 1.00 97.75 92 SER A C 1
ATOM 696 O O . SER A 1 92 ? -7.651 -4.615 -8.199 1.00 97.75 92 SER A O 1
ATOM 698 N N . ARG A 1 93 ? -8.092 -6.767 -8.573 1.00 97.62 93 ARG A N 1
ATOM 699 C CA . ARG A 1 93 ? -6.685 -7.212 -8.556 1.00 97.62 93 ARG A CA 1
ATOM 700 C C . ARG A 1 93 ? -5.981 -7.053 -9.907 1.00 97.62 93 ARG A C 1
ATOM 702 O O . ARG A 1 93 ? -4.879 -7.565 -10.083 1.00 97.62 93 ARG A O 1
ATOM 709 N N . THR A 1 94 ? -6.654 -6.462 -10.888 1.00 96.44 94 THR A N 1
ATOM 710 C CA . THR A 1 94 ? -6.205 -6.441 -12.281 1.00 96.44 94 THR A CA 1
ATOM 711 C C . THR A 1 94 ? -5.451 -5.157 -12.592 1.00 96.44 94 THR A C 1
ATOM 713 O O . THR A 1 94 ? -5.985 -4.061 -12.426 1.00 96.44 94 THR A O 1
ATOM 716 N N . LEU A 1 95 ? -4.246 -5.313 -13.137 1.00 93.56 95 LEU A N 1
ATOM 717 C CA . LEU A 1 95 ? -3.532 -4.252 -13.835 1.00 93.56 95 LEU A CA 1
ATOM 718 C C . LEU A 1 95 ? -3.747 -4.404 -15.341 1.00 93.56 95 LEU A C 1
ATOM 720 O O . LEU A 1 95 ? -3.680 -5.508 -15.885 1.00 93.56 95 LEU A O 1
ATOM 724 N N . LEU A 1 96 ? -4.000 -3.293 -16.026 1.00 91.31 96 LEU A N 1
ATOM 725 C CA . LEU A 1 96 ? -3.962 -3.244 -17.479 1.00 91.31 96 LEU A CA 1
ATOM 726 C C . LEU A 1 96 ? -2.515 -3.418 -17.956 1.00 91.31 96 LEU A C 1
ATOM 728 O O . LEU A 1 96 ? -1.554 -2.982 -17.305 1.00 91.31 96 LEU A O 1
ATOM 732 N N . GLY A 1 97 ? -2.370 -4.077 -19.107 1.00 85.38 97 GLY A N 1
ATOM 733 C CA . GLY A 1 97 ? -1.072 -4.302 -19.730 1.00 85.38 97 GLY A CA 1
ATOM 734 C C . GLY A 1 97 ? -0.346 -2.986 -20.005 1.00 85.38 97 GLY A C 1
ATOM 735 O O . GLY A 1 97 ? -0.970 -1.967 -20.304 1.00 85.38 97 GLY A O 1
ATOM 736 N N . ARG A 1 98 ? 0.984 -3.020 -19.910 1.00 82.75 98 ARG A N 1
ATOM 737 C CA . ARG A 1 98 ? 1.830 -1.889 -20.304 1.00 82.75 98 ARG A CA 1
ATOM 738 C C . ARG A 1 98 ? 1.628 -1.622 -21.800 1.00 82.75 98 ARG A C 1
ATOM 740 O O . ARG A 1 98 ? 1.586 -2.588 -22.567 1.00 82.75 98 ARG A O 1
ATOM 747 N N . PRO A 1 99 ? 1.535 -0.362 -22.247 1.00 72.94 99 PRO A N 1
ATOM 748 C CA . PRO A 1 99 ? 1.598 -0.039 -23.664 1.00 72.94 99 PRO A CA 1
ATOM 749 C C . PRO A 1 99 ? 2.905 -0.599 -24.246 1.00 72.94 99 PRO A C 1
ATOM 751 O O . PRO A 1 99 ? 3.989 -0.104 -23.959 1.00 72.94 99 PRO A O 1
ATOM 754 N N . THR A 1 100 ? 2.820 -1.677 -25.027 1.00 69.25 100 THR A N 1
ATOM 755 C CA . THR A 1 100 ? 3.992 -2.341 -25.631 1.00 69.25 100 THR A CA 1
ATOM 756 C C . THR A 1 100 ? 4.447 -1.670 -26.925 1.00 69.25 100 THR A C 1
ATOM 758 O O . THR A 1 100 ? 5.498 -2.005 -27.468 1.00 69.25 100 THR A O 1
ATOM 761 N N . GLY A 1 101 ? 3.675 -0.705 -27.423 1.00 63.91 101 GLY A N 1
ATOM 762 C CA . GLY A 1 101 ? 4.037 0.112 -28.567 1.00 63.91 101 GLY A CA 1
ATOM 763 C C . GLY A 1 101 ? 4.618 1.445 -28.123 1.00 63.91 101 GLY A C 1
ATOM 764 O O . GLY A 1 101 ? 4.025 2.143 -27.300 1.00 63.91 101 GLY A O 1
ATOM 765 N N . ARG A 1 102 ? 5.711 1.870 -28.774 1.00 62.62 102 ARG A N 1
ATOM 766 C CA . ARG A 1 102 ? 5.910 3.307 -29.017 1.00 62.62 102 ARG A CA 1
ATOM 767 C C . ARG A 1 102 ? 4.564 3.821 -29.538 1.00 62.62 102 ARG A C 1
ATOM 769 O O . ARG A 1 102 ? 4.038 3.147 -30.425 1.00 62.62 102 ARG A O 1
ATOM 776 N N . PRO A 1 103 ? 4.000 4.930 -29.021 1.00 60.56 103 PRO A N 1
ATOM 777 C CA . PRO A 1 103 ? 2.803 5.499 -29.614 1.00 60.56 103 PRO A CA 1
ATOM 778 C C . PRO A 1 103 ? 3.118 5.684 -31.091 1.00 60.56 103 PRO A C 1
ATOM 780 O O . PRO A 1 103 ? 3.965 6.506 -31.450 1.00 60.56 103 PRO A O 1
ATOM 783 N N . THR A 1 104 ? 2.562 4.820 -31.938 1.00 59.78 104 THR A N 1
ATOM 784 C CA . THR A 1 104 ? 2.690 4.986 -33.374 1.00 59.78 104 THR A CA 1
ATOM 785 C C . THR A 1 104 ? 2.005 6.312 -33.624 1.00 59.78 104 THR A C 1
ATOM 787 O O . THR A 1 104 ? 0.845 6.444 -33.212 1.00 59.78 104 THR A O 1
ATOM 790 N N . PRO A 1 105 ? 2.704 7.313 -34.193 1.00 62.62 105 PRO A N 1
ATOM 791 C CA . PRO A 1 105 ? 2.032 8.515 -34.654 1.00 62.62 105 PRO A CA 1
ATOM 792 C C . PRO A 1 105 ? 0.798 8.042 -35.406 1.00 62.62 105 PRO A C 1
ATOM 794 O O . PRO A 1 105 ? 0.929 7.156 -36.250 1.00 62.62 105 PRO A O 1
ATOM 797 N N . ILE A 1 106 ? -0.385 8.511 -35.008 1.00 69.12 106 ILE A N 1
ATOM 798 C CA . ILE A 1 106 ? -1.624 8.123 -35.677 1.00 69.12 106 ILE A CA 1
ATOM 799 C C . ILE A 1 106 ? -1.399 8.472 -37.148 1.00 69.12 106 ILE A C 1
ATOM 801 O O . ILE A 1 106 ? -1.256 9.647 -37.489 1.00 69.12 106 ILE A O 1
ATOM 805 N N . GLU A 1 107 ? -1.221 7.449 -37.983 1.00 55.53 107 GLU A N 1
ATOM 806 C CA . GLU A 1 107 ? -0.827 7.597 -39.378 1.00 55.53 107 GLU A CA 1
ATOM 807 C C . GLU A 1 107 ? -2.018 8.236 -40.098 1.00 55.53 107 GLU A C 1
ATOM 809 O O . GLU A 1 107 ? -3.021 7.590 -40.385 1.00 55.53 107 GLU A O 1
ATOM 814 N N . GLY A 1 108 ? -1.963 9.563 -40.222 1.00 56.84 108 GLY A N 1
ATOM 815 C CA . GLY A 1 108 ? -3.095 10.407 -40.605 1.00 56.84 108 GLY A CA 1
ATOM 816 C C . GLY A 1 108 ? -3.033 11.812 -40.003 1.00 56.84 108 GLY A C 1
ATOM 817 O O . GLY A 1 108 ? -3.435 12.766 -40.661 1.00 56.84 108 GLY A O 1
ATOM 818 N N . THR A 1 109 ? -2.427 11.985 -38.823 1.00 54.41 109 THR A N 1
ATOM 819 C CA . THR A 1 109 ? -2.124 13.315 -38.267 1.00 54.41 109 THR A CA 1
ATOM 820 C C . THR A 1 109 ? -0.739 13.761 -38.732 1.00 54.41 109 THR A C 1
ATOM 822 O O . THR A 1 109 ? 0.177 13.981 -37.941 1.00 54.41 109 THR A O 1
ATOM 825 N N . GLN A 1 110 ? -0.559 13.872 -40.050 1.00 52.94 110 GLN A N 1
ATOM 826 C CA . GLN A 1 110 ? 0.478 14.743 -40.595 1.00 52.94 110 GLN A CA 1
ATOM 827 C C . GLN A 1 110 ? 0.051 16.162 -40.220 1.00 52.94 110 GLN A C 1
ATOM 829 O O . GLN A 1 110 ? -0.739 16.790 -40.921 1.00 52.94 110 GLN A O 1
ATOM 834 N N . VAL A 1 111 ? 0.510 16.657 -39.069 1.00 56.91 111 VAL A N 1
ATOM 835 C CA . VAL A 1 111 ? 0.494 18.096 -38.823 1.00 56.91 111 VAL A CA 1
ATOM 836 C C . VAL A 1 111 ? 1.374 18.658 -39.932 1.00 56.91 111 VAL A C 1
ATOM 838 O O . VAL A 1 111 ? 2.590 18.476 -39.897 1.00 56.91 111 VAL A O 1
ATOM 841 N N . HIS A 1 112 ? 0.753 19.228 -40.966 1.00 53.12 112 HIS A N 1
ATOM 842 C CA . HIS A 1 112 ? 1.410 19.960 -42.045 1.00 53.12 112 HIS A CA 1
ATOM 843 C C . HIS A 1 112 ? 2.109 21.175 -41.415 1.00 53.12 112 HIS A C 1
ATOM 845 O O . HIS A 1 112 ? 1.647 22.309 -41.476 1.00 53.12 112 HIS A O 1
ATOM 851 N N . GLN A 1 113 ? 3.225 20.934 -40.729 1.00 56.97 113 GLN A N 1
ATOM 852 C CA . GLN A 1 113 ? 4.044 21.967 -40.107 1.00 56.97 113 GLN A CA 1
ATOM 853 C C . GLN A 1 113 ? 4.873 22.714 -41.167 1.00 56.97 113 GLN A C 1
ATOM 855 O O . GLN A 1 113 ? 5.533 23.702 -40.857 1.00 56.97 113 GLN A O 1
ATOM 860 N N . SER A 1 114 ? 4.817 22.271 -42.427 1.00 57.38 114 SER A N 1
ATOM 861 C CA . SER A 1 114 ? 5.495 22.888 -43.566 1.00 57.38 114 SER A CA 1
ATOM 862 C C . SER A 1 114 ? 4.724 24.031 -44.228 1.00 57.38 114 SER A C 1
ATOM 864 O O . SER A 1 114 ? 5.339 24.800 -44.962 1.00 57.38 114 SER A O 1
ATOM 866 N N . ASP A 1 115 ? 3.424 24.203 -43.966 1.00 54.19 115 ASP A N 1
ATOM 867 C CA . ASP A 1 115 ? 2.599 25.076 -44.822 1.00 54.19 115 ASP A CA 1
ATOM 868 C C . ASP A 1 115 ? 2.298 26.447 -44.189 1.00 54.19 115 ASP A C 1
ATOM 870 O O . ASP A 1 115 ? 1.748 27.326 -44.845 1.00 54.19 115 ASP A O 1
ATOM 874 N N . ALA A 1 116 ? 2.719 26.685 -42.940 1.00 56.28 116 ALA A N 1
ATOM 875 C CA . ALA A 1 116 ? 2.498 27.960 -42.245 1.00 56.28 116 ALA A CA 1
ATOM 876 C C . ALA A 1 116 ? 3.652 28.981 -42.370 1.00 56.28 116 ALA A C 1
ATOM 878 O O . ALA A 1 116 ? 3.522 30.096 -41.870 1.00 56.28 116 ALA A O 1
ATOM 879 N N . PHE A 1 117 ? 4.771 28.646 -43.030 1.00 56.16 117 PHE A N 1
ATOM 880 C CA . PHE A 1 117 ? 5.918 29.568 -43.174 1.00 56.16 117 PHE A CA 1
ATOM 881 C C . PHE A 1 117 ? 6.287 29.939 -44.617 1.00 56.16 117 PHE A C 1
ATOM 883 O O . PHE A 1 117 ? 7.100 30.839 -44.822 1.00 56.16 117 PHE A O 1
ATOM 890 N N . ALA A 1 118 ? 5.662 29.330 -45.626 1.00 50.47 118 ALA A N 1
ATOM 891 C CA . ALA A 1 118 ? 5.851 29.704 -47.026 1.00 50.47 118 ALA A CA 1
ATOM 892 C C . ALA A 1 118 ? 4.798 30.743 -47.452 1.00 50.47 118 ALA A C 1
ATOM 894 O O . ALA A 1 118 ? 3.868 30.436 -48.190 1.00 50.47 118 ALA A O 1
ATOM 895 N N . GLY A 1 119 ? 4.904 31.972 -46.943 1.00 50.38 119 GLY A N 1
ATOM 896 C CA . GLY A 1 119 ? 3.985 33.042 -47.354 1.00 50.38 119 GLY A CA 1
ATOM 897 C C . GLY A 1 119 ? 4.091 34.378 -46.624 1.00 50.38 119 GLY A C 1
ATOM 898 O O . GLY A 1 119 ? 3.334 35.290 -46.941 1.00 50.38 119 GLY A O 1
ATOM 899 N N . LEU A 1 120 ? 5.015 34.535 -45.673 1.00 52.28 120 LEU A N 1
ATOM 900 C CA . LEU A 1 120 ? 5.373 35.860 -45.170 1.00 52.28 120 LEU A CA 1
ATOM 901 C C . LEU A 1 120 ? 6.545 36.383 -45.995 1.00 52.28 120 LEU A C 1
ATOM 903 O O . LEU A 1 120 ? 7.695 36.357 -45.559 1.00 52.28 120 LEU A O 1
ATOM 907 N N . ASP A 1 121 ? 6.227 36.844 -47.205 1.00 57.41 121 ASP A N 1
ATOM 908 C CA . ASP A 1 121 ? 7.059 37.831 -47.880 1.00 57.41 121 ASP A CA 1
ATOM 909 C C . ASP A 1 121 ? 7.210 39.014 -46.924 1.00 57.41 121 ASP A C 1
ATOM 911 O O . ASP A 1 121 ? 6.266 39.748 -46.620 1.00 57.41 121 ASP A O 1
ATOM 915 N N . PHE A 1 122 ? 8.411 39.140 -46.378 1.00 57.81 122 PHE A N 1
ATOM 916 C CA . PHE A 1 122 ? 8.796 40.258 -45.544 1.00 57.81 122 PHE A CA 1
ATOM 917 C C . PHE A 1 122 ? 8.892 41.474 -46.472 1.00 57.81 122 PHE A C 1
ATOM 919 O O . PHE A 1 122 ? 9.921 41.679 -47.105 1.00 57.81 122 PHE A O 1
ATOM 926 N N . ASP A 1 123 ? 7.812 42.247 -46.608 1.00 62.12 123 ASP A N 1
ATOM 927 C CA . ASP A 1 123 ? 7.863 43.587 -47.197 1.00 62.12 123 ASP A CA 1
ATOM 928 C C . ASP A 1 123 ? 8.506 44.530 -46.163 1.00 62.12 123 ASP A C 1
ATOM 930 O O . ASP A 1 123 ? 7.871 44.852 -45.153 1.00 62.12 123 ASP A O 1
ATOM 934 N N . PRO A 1 124 ? 9.758 44.986 -46.355 1.00 59.69 124 PRO A N 1
ATOM 935 C CA . PRO A 1 124 ? 10.414 45.867 -45.397 1.00 59.69 124 PRO A CA 1
ATOM 936 C C . PRO A 1 124 ? 9.864 47.310 -45.425 1.00 59.69 124 PRO A C 1
ATOM 938 O O . PRO A 1 124 ? 10.402 48.166 -44.723 1.00 59.69 124 PRO A O 1
ATOM 941 N N . GLY A 1 125 ? 8.829 47.613 -46.223 1.00 60.91 125 GLY A N 1
ATOM 942 C CA . GLY A 1 125 ? 8.361 48.980 -46.472 1.00 60.91 125 GLY A CA 1
ATOM 943 C C . GLY A 1 125 ? 6.988 49.379 -45.919 1.00 60.91 125 GLY A C 1
ATOM 944 O O . GLY A 1 125 ? 6.695 50.576 -45.876 1.00 60.91 125 GLY A O 1
ATOM 945 N N . ALA A 1 126 ? 6.129 48.454 -45.483 1.00 49.59 126 ALA A N 1
ATOM 946 C CA . ALA A 1 126 ? 4.733 48.788 -45.179 1.00 49.59 126 ALA A CA 1
ATOM 947 C C . ALA A 1 126 ? 4.442 48.918 -43.674 1.00 49.59 126 ALA A C 1
ATOM 949 O O . ALA A 1 126 ? 4.422 47.955 -42.909 1.00 49.59 126 ALA A O 1
ATOM 950 N N . GLY A 1 127 ? 4.156 50.150 -43.248 1.00 55.97 127 GLY A N 1
ATOM 951 C CA . GLY A 1 127 ? 3.709 50.462 -41.898 1.00 55.97 127 GLY A CA 1
ATOM 952 C C . GLY A 1 127 ? 2.407 49.757 -41.494 1.00 55.97 127 GLY A C 1
ATOM 953 O O . GLY A 1 127 ? 1.478 49.611 -42.285 1.00 55.97 127 GLY A O 1
ATOM 954 N N . ARG A 1 128 ? 2.367 49.381 -40.207 1.00 62.03 128 ARG A N 1
ATOM 955 C CA . ARG A 1 128 ? 1.198 49.141 -39.340 1.00 62.03 128 ARG A CA 1
ATOM 956 C C . ARG A 1 128 ? -0.108 48.795 -40.067 1.00 62.03 128 ARG A C 1
ATOM 958 O O . ARG A 1 128 ? -0.871 49.688 -40.436 1.00 62.03 128 ARG A O 1
ATOM 965 N N . ARG A 1 129 ? -0.466 47.508 -40.083 1.00 48.19 129 ARG A N 1
ATOM 966 C CA . ARG A 1 129 ? -1.872 47.102 -40.194 1.00 48.19 129 ARG A CA 1
ATOM 967 C C . ARG A 1 129 ? -2.312 46.293 -38.983 1.00 48.19 129 ARG A C 1
ATOM 969 O O . ARG A 1 129 ? -1.826 45.202 -38.720 1.00 48.19 129 ARG A O 1
ATOM 976 N N . SER A 1 130 ? -3.250 46.909 -38.270 1.00 65.12 130 SER A N 1
ATOM 977 C CA . SER A 1 130 ? -4.212 46.285 -37.371 1.00 65.12 130 SER A CA 1
ATOM 978 C C . SER A 1 130 ? -4.955 45.198 -38.152 1.00 65.12 130 SER A C 1
ATOM 980 O O . SER A 1 130 ? -5.724 45.511 -39.061 1.00 65.12 130 SER A O 1
ATOM 982 N N . GLY A 1 131 ? -4.632 43.938 -37.869 1.00 46.16 131 GLY A N 1
ATOM 983 C CA . GLY A 1 131 ? -5.227 42.752 -38.472 1.00 46.16 131 GLY A CA 1
ATOM 984 C C . GLY A 1 131 ? -5.944 41.956 -37.393 1.00 46.16 131 GLY A C 1
ATOM 985 O O . GLY A 1 131 ? -5.349 41.568 -36.394 1.00 46.16 131 GLY A O 1
ATOM 986 N N . THR A 1 132 ? -7.241 41.807 -37.593 1.00 49.69 132 THR A N 1
ATOM 987 C CA . THR A 1 132 ? -8.260 41.263 -36.707 1.00 49.69 132 THR A CA 1
ATOM 988 C C . THR A 1 132 ? -7.922 39.867 -36.188 1.00 49.69 132 THR A C 1
ATOM 990 O O . THR A 1 132 ? -7.572 38.975 -36.953 1.00 49.69 132 THR A O 1
ATOM 993 N N . SER A 1 133 ? -8.105 39.710 -34.879 1.00 54.62 133 SER A N 1
ATOM 994 C CA . SER A 1 133 ? -8.218 38.460 -34.128 1.00 54.62 133 SER A CA 1
ATOM 995 C C . SER A 1 133 ? -9.060 37.417 -34.873 1.00 54.62 133 SER A C 1
ATOM 997 O O . SER A 1 133 ? -10.289 37.445 -34.807 1.00 54.62 133 SER A O 1
ATOM 999 N N . GLY A 1 134 ? -8.391 36.513 -35.587 1.00 48.34 134 GLY A N 1
ATOM 1000 C CA . GLY A 1 134 ? -8.952 35.252 -36.049 1.00 48.34 134 GLY A CA 1
ATOM 1001 C C . GLY A 1 134 ? -8.916 34.269 -34.890 1.00 48.34 134 GLY A C 1
ATOM 1002 O O . GLY A 1 134 ? -7.847 33.827 -34.481 1.00 48.34 134 GLY A O 1
ATOM 1003 N N . ASP A 1 135 ? -10.095 34.019 -34.342 1.00 57.69 135 ASP A N 1
ATOM 1004 C CA . ASP A 1 135 ? -10.420 33.023 -33.333 1.00 57.69 135 ASP A CA 1
ATOM 1005 C C . ASP A 1 135 ? -9.919 31.629 -33.763 1.00 57.69 135 ASP A C 1
ATOM 1007 O O . ASP A 1 135 ? -10.553 30.939 -34.557 1.00 57.69 135 ASP A O 1
ATOM 1011 N N . LEU A 1 136 ? -8.733 31.243 -33.284 1.00 54.94 136 LEU A N 1
ATOM 1012 C CA . LEU A 1 136 ? -8.209 29.880 -33.365 1.00 54.94 136 LEU A CA 1
ATOM 1013 C C . LEU A 1 136 ? -8.643 29.118 -32.107 1.00 54.94 136 LEU A C 1
ATOM 1015 O O . LEU A 1 136 ? -7.823 28.730 -31.280 1.00 54.94 136 LEU A O 1
ATOM 1019 N N . THR A 1 137 ? -9.950 28.915 -31.957 1.00 47.81 137 THR A N 1
ATOM 1020 C CA . THR A 1 137 ? -10.546 27.935 -31.032 1.00 47.81 137 THR A CA 1
ATOM 1021 C C . THR A 1 137 ? -10.651 26.551 -31.679 1.00 47.81 137 THR A C 1
ATOM 1023 O O . THR A 1 137 ? -11.552 25.770 -31.365 1.00 47.81 137 THR A O 1
ATOM 1026 N N . ASP A 1 138 ? -9.717 26.208 -32.576 1.00 44.91 138 ASP A N 1
ATOM 1027 C CA . ASP A 1 138 ? -9.637 24.841 -33.076 1.00 44.91 138 ASP A CA 1
ATOM 1028 C C . ASP A 1 138 ? -9.027 23.948 -31.997 1.00 44.91 138 ASP A C 1
ATOM 1030 O O . ASP A 1 138 ? -7.854 24.027 -31.622 1.00 44.91 138 ASP A O 1
ATOM 1034 N N . SER A 1 139 ? -9.916 23.137 -31.449 1.00 51.19 139 SER A N 1
ATOM 1035 C CA . SER A 1 139 ? -9.718 22.230 -30.341 1.00 51.19 139 SER A CA 1
ATOM 1036 C C . SER A 1 139 ? -8.969 20.995 -30.827 1.00 51.19 139 SER A C 1
ATOM 1038 O O . SER A 1 139 ? -9.488 19.880 -30.762 1.00 51.19 139 SER A O 1
ATOM 1040 N N . SER A 1 140 ? -7.727 21.160 -31.289 1.00 45.78 140 SER A N 1
ATOM 1041 C CA . SER A 1 140 ? -6.812 20.029 -31.380 1.00 45.78 140 SER A CA 1
ATOM 1042 C C . SER A 1 140 ? -6.408 19.666 -29.955 1.00 45.78 140 SER A C 1
ATOM 1044 O O . SER A 1 140 ? -5.372 20.095 -29.443 1.00 45.78 140 SER A O 1
ATOM 1046 N N . VAL A 1 141 ? -7.279 18.904 -29.290 1.00 49.31 141 VAL A N 1
ATOM 1047 C CA . VAL A 1 141 ? -6.944 18.121 -28.106 1.00 49.31 141 VAL A CA 1
ATOM 1048 C C . VAL A 1 141 ? -5.836 17.181 -28.556 1.00 49.31 141 VAL A C 1
ATOM 1050 O O . VAL A 1 141 ? -6.075 16.080 -29.051 1.00 49.31 141 VAL A O 1
ATOM 1053 N N . ALA A 1 142 ? -4.599 17.660 -28.460 1.00 44.59 142 ALA A N 1
ATOM 1054 C CA . ALA A 1 142 ? -3.451 16.796 -28.430 1.00 44.59 142 ALA A CA 1
ATOM 1055 C C . ALA A 1 142 ? -3.739 15.840 -27.277 1.00 44.59 142 ALA A C 1
ATOM 1057 O O . ALA A 1 142 ? -3.744 16.238 -26.112 1.00 44.59 142 ALA A O 1
ATOM 1058 N N . PHE A 1 143 ? -4.038 14.586 -27.608 1.00 42.41 143 PHE A N 1
ATOM 1059 C CA . PHE A 1 143 ? -3.799 13.497 -26.688 1.00 42.41 143 PHE A CA 1
ATOM 1060 C C . PHE A 1 143 ? -2.294 13.544 -26.420 1.00 42.41 143 PHE A C 1
ATOM 1062 O O . PHE A 1 143 ? -1.511 12.867 -27.084 1.00 42.41 143 PHE A O 1
ATOM 1069 N N . THR A 1 144 ? -1.871 14.379 -25.463 1.00 48.16 144 THR A N 1
ATOM 1070 C CA . THR A 1 144 ? -0.721 14.054 -24.628 1.00 48.16 144 THR A CA 1
ATOM 1071 C C . THR A 1 144 ? -0.999 12.614 -24.249 1.00 48.16 144 THR A C 1
ATOM 1073 O O . THR A 1 144 ? -2.068 12.411 -23.673 1.00 48.16 144 THR A O 1
ATOM 1076 N N . PRO A 1 145 ? -0.207 11.625 -24.705 1.00 54.28 145 PRO A N 1
ATOM 1077 C CA . PRO A 1 145 ? -0.527 10.218 -24.522 1.00 54.28 145 PRO A CA 1
ATOM 1078 C C . PRO A 1 145 ? -0.780 10.023 -23.037 1.00 54.28 145 PRO A C 1
ATOM 1080 O O . PRO A 1 145 ? 0.150 10.053 -22.233 1.00 54.28 145 PRO A O 1
ATOM 1083 N N . GLY A 1 146 ? -2.067 10.003 -22.685 1.00 53.19 146 GLY A N 1
ATOM 1084 C CA . GLY A 1 146 ? -2.494 10.096 -21.308 1.00 53.19 146 GLY A CA 1
ATOM 1085 C C . GLY A 1 146 ? -1.947 8.852 -20.665 1.00 53.19 146 GLY A C 1
ATOM 1086 O O . GLY A 1 146 ? -2.092 7.766 -21.233 1.00 53.19 146 GLY A O 1
ATOM 1087 N N . PHE A 1 147 ? -1.259 9.005 -19.543 1.00 62.38 147 PHE A N 1
ATOM 1088 C CA . PHE A 1 147 ? -0.880 7.865 -18.735 1.00 62.38 147 PHE A CA 1
ATOM 1089 C C . PHE A 1 147 ? -2.177 7.115 -18.420 1.00 62.38 147 PHE A C 1
ATOM 1091 O O . PHE A 1 147 ? -2.990 7.555 -17.614 1.00 62.38 147 PHE A O 1
ATOM 1098 N N . VAL A 1 148 ? -2.440 6.036 -19.162 1.00 68.56 148 VAL A N 1
ATOM 1099 C CA . VAL A 1 148 ? -3.663 5.258 -18.993 1.00 68.56 148 VAL A CA 1
ATOM 1100 C C . VAL A 1 148 ? -3.582 4.670 -17.596 1.00 68.56 148 VAL A C 1
ATOM 1102 O O . VAL A 1 148 ? -2.637 3.933 -17.310 1.00 68.56 148 VAL A O 1
ATOM 1105 N N . LYS A 1 149 ? -4.543 5.004 -16.728 1.00 82.00 149 LYS A N 1
ATOM 1106 C CA . LYS A 1 149 ? -4.651 4.423 -15.386 1.00 82.00 149 LYS A CA 1
ATOM 1107 C C . LYS A 1 149 ? -4.619 2.896 -15.535 1.00 82.00 149 LYS A C 1
ATOM 1109 O O . LYS A 1 149 ? -5.535 2.313 -16.115 1.00 82.00 149 LYS A O 1
ATOM 1114 N N . ARG A 1 150 ? -3.533 2.243 -15.097 1.00 89.94 150 ARG A N 1
ATOM 1115 C CA . ARG A 1 150 ? -3.389 0.781 -15.243 1.00 89.94 150 ARG A CA 1
ATOM 1116 C C . ARG A 1 150 ? -4.184 0.033 -14.184 1.00 89.94 150 ARG A C 1
ATOM 1118 O O . ARG A 1 150 ? -4.590 -1.098 -14.428 1.00 89.94 150 ARG A O 1
ATOM 1125 N N . VAL A 1 151 ? -4.389 0.637 -13.019 1.00 92.62 151 VAL A N 1
ATOM 1126 C CA . VAL A 1 151 ? -5.140 0.026 -11.925 1.00 92.62 151 VAL A CA 1
ATOM 1127 C C . VAL A 1 151 ? -6.623 0.032 -12.281 1.00 92.62 151 VAL A C 1
ATOM 1129 O O . VAL A 1 151 ? -7.281 1.072 -12.260 1.00 92.62 151 VAL A O 1
ATOM 1132 N N . VAL A 1 152 ? -7.163 -1.137 -12.630 1.00 94.00 152 VAL A N 1
ATOM 1133 C CA . VAL A 1 152 ? -8.596 -1.269 -12.913 1.00 94.00 152 VAL A CA 1
ATOM 1134 C C . VAL A 1 152 ? -9.364 -1.010 -11.624 1.00 94.00 152 VAL A C 1
ATOM 1136 O O . VAL A 1 152 ? -9.055 -1.611 -10.601 1.00 94.00 152 VAL A O 1
ATOM 1139 N N . GLY A 1 153 ? -10.368 -0.134 -11.675 1.00 94.69 153 GLY A N 1
ATOM 1140 C CA . GLY A 1 153 ? -11.204 0.163 -10.512 1.00 94.69 153 GLY A CA 1
ATOM 1141 C C . GLY A 1 153 ? -10.452 0.842 -9.369 1.00 94.69 153 GLY A C 1
ATOM 1142 O O . GLY A 1 153 ? -10.772 0.567 -8.214 1.00 94.69 153 GLY A O 1
ATOM 1143 N N . ALA A 1 154 ? -9.449 1.668 -9.692 1.00 95.06 154 ALA A N 1
ATOM 1144 C CA . ALA A 1 154 ? -8.818 2.577 -8.740 1.00 95.06 154 ALA A CA 1
ATOM 1145 C C . ALA A 1 154 ? -9.873 3.451 -8.040 1.00 95.06 154 ALA A C 1
ATOM 1147 O O . ALA A 1 154 ? -10.866 3.845 -8.658 1.00 95.06 154 ALA A O 1
ATOM 1148 N N . ILE A 1 155 ? -9.670 3.709 -6.751 1.00 95.81 155 ILE A N 1
ATOM 1149 C CA . ILE A 1 155 ? -10.578 4.485 -5.907 1.00 95.81 155 ILE A CA 1
ATOM 1150 C C . ILE A 1 155 ? -9.799 5.653 -5.319 1.00 95.81 155 ILE A C 1
ATOM 1152 O O . ILE A 1 155 ? -8.787 5.439 -4.654 1.00 95.81 155 ILE A O 1
ATOM 1156 N N . ASP A 1 156 ? -10.315 6.858 -5.541 1.00 93.62 156 ASP A N 1
ATOM 1157 C CA . ASP A 1 156 ? -9.786 8.084 -4.955 1.00 93.62 156 ASP A CA 1
ATOM 1158 C C . ASP A 1 156 ? -9.901 8.049 -3.422 1.00 93.62 156 ASP A C 1
ATOM 1160 O O . ASP A 1 156 ? -10.955 7.728 -2.859 1.00 93.62 156 ASP A O 1
ATOM 1164 N N . TYR A 1 157 ? -8.788 8.339 -2.753 1.00 86.38 157 TYR A N 1
ATOM 1165 C CA . TYR A 1 157 ? -8.655 8.313 -1.302 1.00 86.38 157 TYR A CA 1
ATOM 1166 C C . TYR A 1 157 ? -8.442 9.709 -0.689 1.00 86.38 157 TYR A C 1
ATOM 1168 O O . TYR A 1 157 ? -8.552 9.862 0.532 1.00 86.38 157 TYR A O 1
ATOM 1176 N N . GLY A 1 158 ? -8.197 10.754 -1.481 1.00 82.75 158 GLY A N 1
ATOM 1177 C CA . GLY A 1 158 ? -7.977 12.083 -0.924 1.00 82.75 158 GLY A CA 1
ATOM 1178 C C . GLY A 1 158 ? -7.079 12.966 -1.780 1.00 82.75 158 GLY A C 1
ATOM 1179 O O . GLY A 1 158 ? -7.137 12.891 -2.995 1.00 82.75 158 GLY A O 1
ATOM 1180 N N . PRO A 1 159 ? -6.287 13.861 -1.161 1.00 80.94 159 PRO A N 1
ATOM 1181 C CA . PRO A 1 159 ? -5.425 14.759 -1.913 1.00 80.94 159 PRO A CA 1
ATOM 1182 C C . PRO A 1 159 ? -4.388 13.987 -2.729 1.00 80.94 159 PRO A C 1
ATOM 1184 O O . PRO A 1 159 ? -3.595 13.239 -2.153 1.00 80.94 159 PRO A O 1
ATOM 1187 N N . ASP A 1 160 ? -4.372 14.254 -4.029 1.00 79.12 160 ASP A N 1
ATOM 1188 C CA . ASP A 1 160 ? -3.450 13.664 -4.988 1.00 79.12 160 ASP A CA 1
ATOM 1189 C C . ASP A 1 160 ? -1.992 13.871 -4.568 1.00 79.12 160 ASP A C 1
ATOM 1191 O O . ASP A 1 160 ? -1.582 14.971 -4.153 1.00 79.12 160 ASP A O 1
ATOM 1195 N N . TYR A 1 161 ? -1.174 12.836 -4.741 1.00 79.19 161 TYR A N 1
ATOM 1196 C CA . TYR A 1 161 ? 0.263 12.958 -4.597 1.00 79.19 161 TYR A CA 1
ATOM 1197 C C . TYR A 1 161 ? 0.925 13.026 -5.970 1.00 79.19 161 TYR A C 1
ATOM 1199 O O . TYR A 1 161 ? 0.952 12.070 -6.727 1.00 79.19 161 TYR A O 1
ATOM 1207 N N . GLN A 1 162 ? 1.565 14.152 -6.290 1.00 73.94 162 GLN A N 1
ATOM 1208 C CA . GLN A 1 162 ? 2.270 14.260 -7.567 1.00 73.94 162 GLN A CA 1
ATOM 1209 C C . GLN A 1 162 ? 3.457 13.287 -7.629 1.00 73.94 162 GLN A C 1
ATOM 1211 O O . GLN A 1 162 ? 4.547 13.568 -7.123 1.00 73.94 162 GLN A O 1
ATOM 1216 N N . THR A 1 163 ? 3.246 12.148 -8.284 1.00 70.56 163 THR A N 1
ATOM 1217 C CA . THR A 1 163 ? 4.301 11.201 -8.641 1.00 70.56 163 THR A CA 1
ATOM 1218 C C . THR A 1 163 ? 5.137 11.737 -9.802 1.00 70.56 163 THR A C 1
ATOM 1220 O O . THR A 1 163 ? 4.695 12.572 -10.598 1.00 70.56 163 THR A O 1
ATOM 1223 N N . LEU A 1 164 ? 6.373 11.243 -9.925 1.00 66.81 164 LEU A N 1
ATOM 1224 C CA . LEU A 1 164 ? 7.313 11.691 -10.963 1.00 66.81 164 LEU A CA 1
ATOM 1225 C C . LEU A 1 164 ? 6.806 11.440 -12.402 1.00 66.81 164 LEU A C 1
ATOM 1227 O O . LEU A 1 164 ? 7.250 12.113 -13.330 1.00 66.81 164 LEU A O 1
ATOM 1231 N N . HIS A 1 165 ? 5.860 10.509 -12.599 1.00 63.28 165 HIS A N 1
ATOM 1232 C CA . HIS A 1 165 ? 5.418 10.027 -13.920 1.00 63.28 165 HIS A CA 1
ATOM 1233 C C . HIS A 1 165 ? 3.990 10.396 -14.312 1.00 63.28 165 HIS A C 1
ATOM 1235 O O . HIS A 1 165 ? 3.429 9.807 -15.232 1.00 63.28 165 HIS A O 1
ATOM 1241 N N . GLY A 1 166 ? 3.433 11.423 -13.685 1.00 61.47 166 GLY A N 1
ATOM 1242 C CA . GLY A 1 166 ? 2.090 11.881 -13.995 1.00 61.47 166 GLY A CA 1
ATOM 1243 C C . GLY A 1 166 ? 1.099 11.402 -12.951 1.00 61.47 166 GLY A C 1
ATOM 1244 O O . GLY A 1 166 ? 1.102 10.253 -12.525 1.00 61.47 166 GLY A O 1
ATOM 1245 N N . ASN A 1 167 ? 0.262 12.348 -12.557 1.00 63.69 167 ASN A N 1
ATOM 1246 C CA . ASN A 1 167 ? -0.702 12.211 -11.488 1.00 63.69 167 ASN A CA 1
ATOM 1247 C C . ASN A 1 167 ? -1.715 11.113 -11.838 1.00 63.69 167 ASN A C 1
ATOM 1249 O O . ASN A 1 167 ? -2.473 11.259 -12.804 1.00 63.69 167 ASN A O 1
ATOM 1253 N N . ILE A 1 168 ? -1.731 10.023 -11.075 1.00 77.62 168 ILE A N 1
ATOM 1254 C CA . ILE A 1 168 ? -2.963 9.257 -10.939 1.00 77.62 168 ILE A CA 1
ATOM 1255 C C . ILE A 1 168 ? -3.691 9.948 -9.798 1.00 77.62 168 ILE A C 1
ATOM 1257 O O . ILE A 1 168 ? -3.214 9.915 -8.680 1.00 77.62 168 ILE A O 1
ATOM 1261 N N . GLU A 1 169 ? -4.817 10.595 -10.086 1.00 85.00 169 GLU A N 1
ATOM 1262 C CA . GLU A 1 169 ? -5.585 11.351 -9.080 1.00 85.00 169 GLU A CA 1
ATOM 1263 C C . GLU A 1 169 ? -5.903 10.502 -7.834 1.00 85.00 169 GLU A C 1
ATOM 1265 O O . GLU A 1 169 ? -6.013 11.019 -6.737 1.00 85.00 169 GLU A O 1
ATOM 1270 N N . GLU A 1 170 ? -6.004 9.179 -7.993 1.00 92.25 170 GLU A N 1
ATOM 1271 C CA . GLU A 1 170 ? -6.274 8.236 -6.909 1.00 92.25 170 GLU A CA 1
ATOM 1272 C C . GLU A 1 170 ? -5.052 7.830 -6.060 1.00 92.25 170 GLU A C 1
ATOM 1274 O O . GLU A 1 170 ? -5.209 7.035 -5.125 1.00 92.25 170 GLU A O 1
ATOM 1279 N N . ASP A 1 171 ? -3.839 8.280 -6.396 1.00 91.62 171 ASP A N 1
ATOM 1280 C CA . ASP A 1 171 ? -2.633 7.926 -5.648 1.00 91.62 171 ASP A CA 1
ATOM 1281 C C . ASP A 1 171 ? -2.425 8.789 -4.393 1.00 91.62 171 ASP A C 1
ATOM 1283 O O . ASP A 1 171 ? -2.901 9.916 -4.258 1.00 91.62 171 ASP A O 1
ATOM 1287 N N . PHE A 1 172 ? -1.726 8.220 -3.412 1.00 94.44 172 PHE A N 1
ATOM 1288 C CA . PHE A 1 172 ? -1.367 8.928 -2.190 1.00 94.44 172 PHE A CA 1
ATOM 1289 C C . PHE A 1 172 ? -0.009 8.472 -1.660 1.00 94.44 172 PHE A C 1
ATOM 1291 O O . PHE A 1 172 ? 0.394 7.314 -1.800 1.00 94.44 172 PHE A O 1
ATOM 1298 N N . LEU A 1 173 ? 0.703 9.393 -1.009 1.00 94.44 173 LEU A N 1
ATOM 1299 C CA . LEU A 1 173 ? 1.989 9.110 -0.378 1.00 94.44 173 LEU A CA 1
ATOM 1300 C C . LEU A 1 173 ? 1.805 8.352 0.937 1.00 94.44 173 LEU A C 1
ATOM 1302 O O . LEU A 1 173 ? 1.087 8.802 1.830 1.00 94.44 173 LEU A O 1
ATOM 1306 N N . ILE A 1 174 ? 2.546 7.260 1.101 1.00 95.38 174 ILE A N 1
ATOM 1307 C CA . ILE A 1 174 ? 2.604 6.471 2.328 1.00 95.38 174 ILE A CA 1
ATOM 1308 C C . ILE A 1 174 ? 3.916 6.784 3.048 1.00 95.38 174 ILE A C 1
ATOM 1310 O O . ILE A 1 174 ? 5.002 6.490 2.562 1.00 95.38 174 ILE A O 1
ATOM 1314 N N . THR A 1 175 ? 3.805 7.373 4.237 1.00 92.62 175 THR A N 1
ATOM 1315 C CA . THR A 1 175 ? 4.929 7.579 5.163 1.00 92.62 175 THR A CA 1
ATOM 1316 C C . THR A 1 175 ? 4.627 6.865 6.478 1.00 92.62 175 THR A C 1
ATOM 1318 O O . THR A 1 175 ? 4.919 5.683 6.624 1.00 92.62 175 THR A O 1
ATOM 1321 N N . ASP A 1 176 ? 3.957 7.549 7.401 1.00 95.56 176 ASP A N 1
ATOM 1322 C CA . ASP A 1 176 ? 3.332 7.002 8.604 1.00 95.56 176 ASP A CA 1
ATOM 1323 C C . ASP A 1 176 ? 1.989 7.713 8.781 1.00 95.56 176 ASP A C 1
ATOM 1325 O O . ASP A 1 176 ? 1.894 8.778 9.395 1.00 95.56 176 ASP A O 1
ATOM 1329 N N . ILE A 1 177 ? 0.963 7.169 8.133 1.00 94.75 177 ILE A N 1
ATOM 1330 C CA . ILE A 1 177 ? -0.346 7.807 7.994 1.00 94.75 177 ILE A CA 1
ATOM 1331 C C . ILE A 1 177 ? -1.446 6.902 8.530 1.00 94.75 177 ILE A C 1
ATOM 1333 O O . ILE A 1 177 ? -1.309 5.681 8.582 1.00 94.75 177 ILE A O 1
ATOM 1337 N N . ILE A 1 178 ? -2.562 7.507 8.922 1.00 94.94 178 ILE A N 1
ATOM 1338 C CA . ILE A 1 178 ? -3.793 6.783 9.231 1.00 94.94 178 ILE A CA 1
ATOM 1339 C C . ILE A 1 178 ? -4.769 7.059 8.105 1.00 94.94 178 ILE A C 1
ATOM 1341 O O . ILE A 1 178 ? -5.052 8.219 7.803 1.00 94.94 178 ILE A O 1
ATOM 1345 N N . VAL A 1 179 ? -5.280 5.987 7.511 1.00 95.25 179 VAL A N 1
ATOM 1346 C CA . VAL A 1 179 ? -6.224 6.057 6.406 1.00 95.25 179 VAL A CA 1
ATOM 1347 C C . VAL A 1 179 ? -7.482 5.267 6.698 1.00 95.25 179 VAL A C 1
ATOM 1349 O O . VAL A 1 179 ? -7.428 4.231 7.350 1.00 95.25 179 VAL A O 1
ATOM 1352 N N . THR A 1 180 ? -8.626 5.756 6.227 1.00 95.69 180 THR A N 1
ATOM 1353 C CA . THR A 1 180 ? -9.870 4.974 6.247 1.00 95.69 180 THR A CA 1
ATOM 1354 C C . THR A 1 180 ? -9.990 4.243 4.923 1.00 95.69 180 THR A C 1
ATOM 1356 O O . THR A 1 180 ? -9.981 4.888 3.880 1.00 95.69 180 THR A O 1
ATOM 1359 N N . ILE A 1 181 ? -10.102 2.915 4.949 1.00 96.44 181 ILE A N 1
ATOM 1360 C CA . ILE A 1 181 ? -10.227 2.126 3.717 1.00 96.44 181 ILE A CA 1
ATOM 1361 C C . ILE A 1 181 ? -11.491 2.576 2.960 1.00 96.44 181 ILE A C 1
ATOM 1363 O O . ILE A 1 181 ? -12.582 2.497 3.538 1.00 96.44 181 ILE A O 1
ATOM 1367 N N . PRO A 1 182 ? -11.376 3.045 1.699 1.00 97.31 182 PRO A N 1
ATOM 1368 C CA . PRO A 1 182 ? -12.519 3.520 0.926 1.00 97.31 182 PRO A CA 1
ATOM 1369 C C . PRO A 1 182 ? -13.606 2.465 0.745 1.00 97.31 182 PRO A C 1
ATOM 1371 O O . PRO A 1 182 ? -13.344 1.260 0.745 1.00 97.31 182 PRO A O 1
ATOM 1374 N N . GLN A 1 183 ? -14.834 2.925 0.509 1.00 96.88 183 GLN A N 1
ATOM 1375 C CA . GLN A 1 183 ? -15.936 2.035 0.158 1.00 96.88 183 GLN A CA 1
ATOM 1376 C C . GLN A 1 183 ? -15.619 1.259 -1.128 1.00 96.88 183 GLN A C 1
ATOM 1378 O O . GLN A 1 183 ? -15.190 1.833 -2.128 1.00 96.88 183 GLN A O 1
ATOM 1383 N N . GLY A 1 184 ? -15.845 -0.053 -1.107 1.00 97.00 184 GLY A N 1
ATOM 1384 C CA . GLY A 1 184 ? -15.568 -0.956 -2.221 1.00 97.00 184 GLY A CA 1
ATOM 1385 C C . GLY A 1 184 ? -14.090 -1.303 -2.422 1.00 97.00 184 GLY A C 1
ATOM 1386 O O . GLY A 1 184 ? -13.791 -2.134 -3.283 1.00 97.00 184 GLY A O 1
ATOM 1387 N N . ALA A 1 185 ? -13.166 -0.724 -1.647 1.00 98.00 185 ALA A N 1
ATOM 1388 C CA . ALA A 1 185 ? -11.757 -1.079 -1.730 1.00 98.00 185 ALA A CA 1
ATOM 1389 C C . ALA A 1 185 ? -11.528 -2.492 -1.181 1.00 98.00 185 ALA A C 1
ATOM 1391 O O . ALA A 1 185 ? -11.923 -2.834 -0.067 1.00 98.00 185 ALA A O 1
ATOM 1392 N N . ARG A 1 186 ? -10.857 -3.317 -1.984 1.00 98.00 186 ARG A N 1
ATOM 1393 C CA . ARG A 1 186 ? -10.482 -4.694 -1.640 1.00 98.00 186 ARG A CA 1
ATOM 1394 C C . ARG A 1 186 ? -8.986 -4.939 -1.789 1.00 98.00 186 ARG A C 1
ATOM 1396 O O . ARG A 1 186 ? -8.436 -5.789 -1.092 1.00 98.00 186 ARG A O 1
ATOM 1403 N N . PHE A 1 187 ? -8.343 -4.206 -2.688 1.00 98.31 187 PHE A N 1
ATOM 1404 C CA . PHE A 1 187 ? -6.929 -4.327 -2.982 1.00 98.31 187 PHE A CA 1
ATOM 1405 C C . PHE A 1 187 ? -6.215 -3.001 -2.734 1.00 98.31 187 PHE A C 1
ATOM 1407 O O . PHE A 1 187 ? -6.788 -1.930 -2.939 1.00 98.31 187 PHE A O 1
ATOM 1414 N N . LEU A 1 188 ? -4.959 -3.093 -2.313 1.00 97.75 188 LEU A N 1
ATOM 1415 C CA . LEU A 1 188 ? -4.013 -1.983 -2.269 1.00 97.75 188 LEU A CA 1
ATOM 1416 C C . LEU A 1 188 ? -2.854 -2.317 -3.207 1.00 97.75 188 LEU A C 1
ATOM 1418 O O . LEU A 1 188 ? -2.224 -3.367 -3.067 1.00 97.75 188 LEU A O 1
ATOM 1422 N N . PHE A 1 189 ? -2.601 -1.438 -4.169 1.00 97.25 189 PHE A N 1
ATOM 1423 C CA . PHE A 1 189 ? -1.396 -1.469 -4.989 1.00 97.25 189 PHE A CA 1
ATOM 1424 C C . PHE A 1 189 ? -0.393 -0.488 -4.414 1.00 97.25 189 PHE A C 1
ATOM 1426 O O . PHE A 1 189 ? -0.781 0.580 -3.948 1.00 97.25 189 PHE A O 1
ATOM 1433 N N . LEU A 1 190 ? 0.879 -0.865 -4.451 1.00 96.12 190 LEU A N 1
ATOM 1434 C CA . LEU A 1 190 ? 1.979 -0.069 -3.935 1.00 96.12 190 LEU A CA 1
ATOM 1435 C C . LEU A 1 190 ? 3.026 0.114 -5.023 1.00 96.12 190 LEU A C 1
ATOM 1437 O O . LEU A 1 190 ? 3.189 -0.766 -5.871 1.00 96.12 190 LEU A O 1
ATOM 1441 N N . ASP A 1 191 ? 3.704 1.253 -4.984 1.00 94.31 191 ASP A N 1
ATOM 1442 C CA . ASP A 1 191 ? 4.777 1.586 -5.910 1.00 94.31 191 ASP A CA 1
ATOM 1443 C C . ASP A 1 191 ? 5.877 2.374 -5.204 1.00 94.31 191 ASP A C 1
ATOM 1445 O O . ASP A 1 191 ? 5.617 3.141 -4.271 1.00 94.31 191 ASP A O 1
ATOM 1449 N N . THR A 1 192 ? 7.110 2.212 -5.663 1.00 93.62 192 THR A N 1
ATOM 1450 C CA . THR A 1 192 ? 8.198 3.120 -5.293 1.00 93.62 192 THR A CA 1
ATOM 1451 C C . THR A 1 192 ? 8.104 4.377 -6.150 1.00 93.62 192 THR A C 1
ATOM 1453 O O . THR A 1 192 ? 7.870 4.277 -7.346 1.00 93.62 192 THR A O 1
ATOM 1456 N N . ASN A 1 193 ? 8.306 5.577 -5.605 1.00 89.88 193 ASN A N 1
ATOM 1457 C CA . ASN A 1 193 ? 8.288 6.783 -6.450 1.00 89.88 193 ASN A CA 1
ATOM 1458 C C . ASN A 1 193 ? 9.600 6.920 -7.244 1.00 89.88 193 ASN A C 1
ATOM 1460 O O . ASN A 1 193 ? 10.512 7.629 -6.816 1.00 89.88 193 ASN A O 1
ATOM 1464 N N . ASP A 1 194 ? 9.696 6.221 -8.375 1.00 87.88 194 ASP A N 1
ATOM 1465 C CA . ASP A 1 194 ? 10.879 6.198 -9.237 1.00 87.88 194 ASP A CA 1
ATOM 1466 C C . ASP A 1 194 ? 10.530 6.220 -10.744 1.00 87.88 194 ASP A C 1
ATOM 1468 O O . ASP A 1 194 ? 9.383 6.017 -11.160 1.00 87.88 194 ASP A O 1
ATOM 1472 N N . GLU A 1 195 ? 11.524 6.527 -11.582 1.00 84.50 195 GLU A N 1
ATOM 1473 C CA . GLU A 1 195 ? 11.410 6.562 -13.041 1.00 84.50 195 GLU A CA 1
ATOM 1474 C C . GLU A 1 195 ? 11.756 5.231 -13.712 1.00 84.50 195 GLU A C 1
ATOM 1476 O O . GLU A 1 195 ? 11.274 4.940 -14.818 1.00 84.50 195 GLU A O 1
ATOM 1481 N N . TYR A 1 196 ? 12.601 4.423 -13.068 1.00 89.25 196 TYR A N 1
ATOM 1482 C CA . TYR A 1 196 ? 13.260 3.290 -13.692 1.00 89.25 196 TYR A CA 1
ATOM 1483 C C . TYR A 1 196 ? 13.299 2.056 -12.777 1.00 89.25 196 TYR A C 1
ATOM 1485 O O . TYR A 1 196 ? 14.321 1.448 -12.538 1.00 89.25 196 TYR A O 1
ATOM 1493 N N . TYR A 1 197 ? 12.120 1.544 -12.442 1.00 90.44 197 TYR A N 1
ATOM 1494 C CA . TYR A 1 197 ? 11.919 0.335 -11.628 1.00 90.44 197 TYR A CA 1
ATOM 1495 C C . TYR A 1 197 ? 12.824 -0.891 -11.859 1.00 90.44 197 TYR A C 1
ATOM 1497 O O . TYR A 1 197 ? 13.096 -1.587 -10.886 1.00 90.44 197 TYR A O 1
ATOM 1505 N N . PRO A 1 198 ? 13.248 -1.264 -13.087 1.00 92.06 198 PRO A N 1
ATOM 1506 C CA . PRO A 1 198 ? 13.988 -2.509 -13.296 1.00 92.06 198 PRO A CA 1
ATOM 1507 C C . PRO A 1 198 ? 15.315 -2.623 -12.542 1.00 92.06 198 PRO A C 1
ATOM 1509 O O . PRO A 1 198 ? 15.765 -3.752 -12.331 1.00 92.06 198 PRO A O 1
ATOM 1512 N N . ASP A 1 199 ? 15.957 -1.507 -12.195 1.00 91.44 199 ASP A N 1
ATOM 1513 C CA . ASP A 1 199 ? 17.221 -1.508 -11.453 1.00 91.44 199 ASP A CA 1
ATOM 1514 C C . ASP A 1 199 ? 17.059 -1.224 -9.959 1.00 91.44 199 ASP A C 1
ATOM 1516 O O . ASP A 1 199 ? 18.063 -1.238 -9.248 1.00 91.44 199 ASP A O 1
ATOM 1520 N N . ASN A 1 200 ? 15.823 -1.068 -9.476 1.00 93.25 200 ASN A N 1
ATOM 1521 C CA . ASN A 1 200 ? 15.573 -0.971 -8.051 1.00 93.25 200 ASN A CA 1
ATOM 1522 C C . ASN A 1 200 ? 16.002 -2.262 -7.343 1.00 93.25 200 ASN A C 1
ATOM 1524 O O . ASN A 1 200 ? 15.692 -3.377 -7.782 1.00 93.25 200 ASN A O 1
ATOM 1528 N N . THR A 1 201 ? 16.692 -2.122 -6.216 1.00 93.88 201 THR A N 1
ATOM 1529 C CA . THR A 1 201 ? 17.116 -3.253 -5.384 1.00 93.88 201 THR A CA 1
ATOM 1530 C C . THR A 1 201 ? 16.830 -2.995 -3.914 1.00 93.88 201 THR A C 1
ATOM 1532 O O . THR A 1 201 ? 16.863 -1.854 -3.478 1.00 93.88 201 THR A O 1
ATOM 1535 N N . ASP A 1 202 ? 16.598 -4.073 -3.170 1.00 93.75 202 ASP A N 1
ATOM 1536 C CA . ASP A 1 202 ? 16.432 -4.117 -1.710 1.00 93.75 202 ASP A CA 1
ATOM 1537 C C . ASP A 1 202 ? 17.408 -5.198 -1.184 1.00 93.75 202 ASP A C 1
ATOM 1539 O O . ASP A 1 202 ? 17.054 -6.385 -1.149 1.00 93.75 202 ASP A O 1
ATOM 1543 N N . PRO A 1 203 ? 18.699 -4.854 -0.982 1.00 91.56 203 PRO A N 1
ATOM 1544 C CA . PRO A 1 203 ? 19.764 -5.798 -0.641 1.00 91.56 203 PRO A CA 1
ATOM 1545 C C . PRO A 1 203 ? 19.633 -6.452 0.737 1.00 91.56 203 PRO A C 1
ATOM 1547 O O . PRO A 1 203 ? 20.054 -7.603 0.891 1.00 91.56 203 PRO A O 1
ATOM 1550 N N . ASP A 1 204 ? 19.105 -5.740 1.732 1.00 93.00 204 ASP A N 1
ATOM 1551 C CA . ASP A 1 204 ? 18.951 -6.240 3.102 1.00 93.00 204 ASP A CA 1
ATOM 1552 C C . ASP A 1 204 ? 17.556 -6.822 3.391 1.00 93.00 204 ASP A C 1
ATOM 1554 O O . ASP A 1 204 ? 17.367 -7.497 4.410 1.00 93.00 204 ASP A O 1
ATOM 1558 N N . PHE A 1 205 ? 16.649 -6.721 2.414 1.00 93.25 205 PHE A N 1
ATOM 1559 C CA . PHE A 1 205 ? 15.356 -7.388 2.353 1.00 93.25 205 PHE A CA 1
ATOM 1560 C C . PHE A 1 205 ? 14.311 -6.858 3.334 1.00 93.25 205 PHE A C 1
ATOM 1562 O O . PHE A 1 205 ? 13.414 -7.622 3.728 1.00 93.25 205 PHE A O 1
ATOM 1569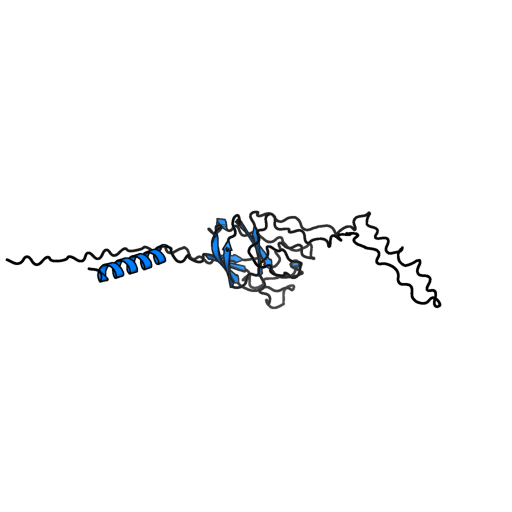 N N . ASP A 1 206 ? 14.416 -5.589 3.715 1.00 95.38 206 ASP A N 1
ATOM 1570 C CA . ASP A 1 206 ? 13.563 -4.963 4.717 1.00 95.38 206 ASP A CA 1
ATOM 1571 C C . ASP A 1 206 ? 12.510 -3.994 4.139 1.00 95.38 206 ASP A C 1
ATOM 1573 O O . ASP A 1 206 ? 11.600 -3.576 4.868 1.00 95.38 206 ASP A O 1
ATOM 1577 N N . PHE A 1 207 ? 12.543 -3.732 2.825 1.00 96.81 207 PHE A N 1
ATOM 1578 C CA . PHE A 1 207 ? 11.595 -2.829 2.178 1.00 96.81 207 PHE A CA 1
ATOM 1579 C C . PHE A 1 207 ? 10.162 -3.378 2.156 1.00 96.81 207 PHE A C 1
ATOM 1581 O O . PHE A 1 207 ? 9.854 -4.460 1.631 1.00 96.81 207 PHE A O 1
ATOM 1588 N N . GLY A 1 208 ? 9.229 -2.597 2.694 1.00 97.38 208 GLY A N 1
ATOM 1589 C CA . GLY A 1 208 ? 7.827 -2.976 2.712 1.00 97.38 208 GLY A CA 1
ATOM 1590 C C . GLY A 1 208 ? 6.899 -1.979 3.388 1.00 97.38 208 GLY A C 1
ATOM 1591 O O . GLY A 1 208 ? 7.201 -0.801 3.584 1.00 97.38 208 GLY A O 1
ATOM 1592 N N . ILE A 1 209 ? 5.728 -2.480 3.765 1.00 97.56 209 ILE A N 1
ATOM 1593 C CA . ILE A 1 209 ? 4.706 -1.726 4.486 1.00 97.56 209 ILE A CA 1
ATOM 1594 C C . ILE A 1 209 ? 4.271 -2.495 5.730 1.00 97.56 209 ILE A C 1
ATOM 1596 O O . ILE A 1 209 ? 4.115 -3.713 5.708 1.00 97.56 209 ILE A O 1
ATOM 1600 N N . ALA A 1 210 ? 4.041 -1.780 6.822 1.00 96.50 210 ALA A N 1
ATOM 1601 C CA . ALA A 1 210 ? 3.331 -2.277 7.984 1.00 96.50 210 ALA A CA 1
ATOM 1602 C C . ALA A 1 210 ? 1.901 -1.730 7.970 1.00 96.50 210 ALA A C 1
ATOM 1604 O O . ALA A 1 210 ? 1.695 -0.511 7.969 1.00 96.50 210 ALA A O 1
ATOM 1605 N N . LEU A 1 211 ? 0.924 -2.635 7.997 1.00 95.75 211 LEU A N 1
ATOM 1606 C CA . LEU A 1 211 ? -0.495 -2.312 8.122 1.00 95.75 211 LEU A CA 1
ATOM 1607 C C . LEU A 1 211 ? -0.985 -2.729 9.505 1.00 95.75 211 LEU A C 1
ATOM 1609 O O . LEU A 1 211 ? -0.819 -3.880 9.897 1.00 95.75 211 LEU A O 1
ATOM 1613 N N . SER A 1 212 ? -1.597 -1.808 10.248 1.00 93.94 212 SER A N 1
ATOM 1614 C CA . SER A 1 212 ? -2.231 -2.134 11.532 1.00 93.94 212 SER A CA 1
ATOM 1615 C C . SER A 1 212 ? -3.588 -1.446 11.664 1.00 93.94 212 SER A C 1
ATOM 1617 O O . SER A 1 212 ? -3.660 -0.232 11.457 1.00 93.94 212 SER A O 1
ATOM 1619 N N . PRO A 1 213 ? -4.668 -2.173 12.009 1.00 92.75 213 PRO A N 1
ATOM 1620 C CA . PRO A 1 213 ? -5.939 -1.545 12.342 1.00 92.75 213 PRO A CA 1
ATOM 1621 C C . PRO A 1 213 ? -5.734 -0.516 13.453 1.00 92.75 213 PRO A C 1
ATOM 1623 O O . PRO A 1 213 ? -5.051 -0.783 14.444 1.00 92.75 213 PRO A O 1
ATOM 1626 N N . VAL A 1 214 ? -6.322 0.662 13.291 1.00 91.31 214 VAL A N 1
ATOM 1627 C CA . VAL A 1 214 ? -6.425 1.641 14.365 1.00 91.31 214 VAL A CA 1
ATOM 1628 C C . VAL A 1 214 ? -7.674 1.275 15.152 1.00 91.31 214 VAL A C 1
ATOM 1630 O O . VAL A 1 214 ? -8.764 1.343 14.582 1.00 91.31 214 VAL A O 1
ATOM 1633 N N . PRO A 1 215 ? -7.551 0.889 16.436 1.00 84.50 215 PRO A N 1
ATOM 1634 C CA . PRO A 1 215 ? -8.719 0.590 17.243 1.00 84.50 215 PRO A CA 1
ATOM 1635 C C . PRO A 1 215 ? -9.646 1.799 17.230 1.00 84.50 215 PRO A C 1
ATOM 1637 O O . PRO A 1 215 ? -9.227 2.906 17.591 1.00 84.50 215 PRO A O 1
ATOM 1640 N N . GLU A 1 216 ? -10.901 1.599 16.830 1.00 78.88 216 GLU A N 1
ATOM 1641 C CA . GLU A 1 216 ? -11.895 2.638 17.046 1.00 78.88 216 GLU A CA 1
ATOM 1642 C C . GLU A 1 216 ? -11.909 2.958 18.546 1.00 78.88 216 GLU A C 1
ATOM 1644 O O . GLU A 1 216 ? -11.787 2.043 19.374 1.00 78.88 216 GLU A O 1
ATOM 1649 N N . PRO A 1 217 ? -12.032 4.235 18.945 1.00 71.12 217 PRO A N 1
ATOM 1650 C CA . PRO A 1 217 ? -12.263 4.561 20.340 1.00 71.12 217 PRO A CA 1
ATOM 1651 C C . PRO A 1 217 ? -13.543 3.838 20.738 1.00 71.12 217 PRO A C 1
ATOM 1653 O O . PRO A 1 217 ? -14.627 4.251 20.331 1.00 71.12 217 PRO A O 1
ATOM 1656 N N . SER A 1 218 ? -13.388 2.708 21.446 1.00 67.75 218 SER A N 1
ATOM 1657 C CA . SER A 1 218 ? -14.471 1.743 21.628 1.00 67.75 218 SER A CA 1
ATOM 1658 C C . SER A 1 218 ? -15.743 2.496 21.979 1.00 67.75 218 SER A C 1
ATOM 1660 O O . SER A 1 218 ? -15.756 3.297 22.919 1.00 67.75 218 SER A O 1
ATOM 1662 N N . THR A 1 219 ? -16.817 2.292 21.218 1.00 63.16 219 THR A N 1
ATOM 1663 C CA . THR A 1 219 ? -18.082 2.982 21.499 1.00 63.16 219 THR A CA 1
ATOM 1664 C C . THR A 1 219 ? -18.505 2.716 22.950 1.00 63.16 219 THR A C 1
ATOM 1666 O O . THR A 1 219 ? -19.077 3.579 23.609 1.00 63.16 219 THR A 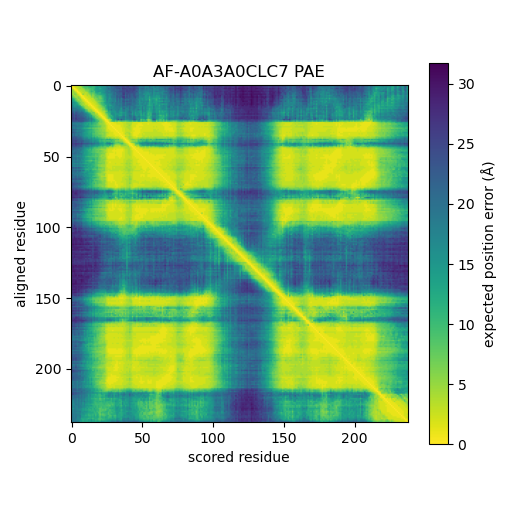O 1
ATOM 1669 N N . PHE A 1 220 ? -18.108 1.559 23.496 1.00 60.72 220 PHE A N 1
ATOM 1670 C CA . PHE A 1 220 ? -18.187 1.206 24.912 1.00 60.72 220 PHE A CA 1
ATOM 1671 C C . PHE A 1 220 ? -17.435 2.147 25.856 1.00 60.72 220 PHE A C 1
ATOM 1673 O O . PHE A 1 220 ? -17.984 2.475 26.901 1.00 60.72 220 PHE A O 1
ATOM 1680 N N . GLY A 1 221 ? -16.229 2.607 25.522 1.00 61.66 221 GLY A N 1
ATOM 1681 C CA . GLY A 1 221 ? -15.527 3.644 26.280 1.00 61.66 221 GLY A CA 1
ATOM 1682 C C . GLY A 1 221 ? -16.348 4.931 26.348 1.00 61.66 221 GLY A C 1
ATOM 1683 O O . GLY A 1 221 ? -16.572 5.474 27.431 1.00 61.66 221 GLY A O 1
ATOM 1684 N N . THR A 1 222 ? -16.903 5.361 25.215 1.00 66.75 222 THR A N 1
ATOM 1685 C CA . THR A 1 222 ? -17.765 6.550 25.145 1.00 66.75 222 THR A CA 1
ATOM 1686 C C . THR A 1 222 ? -19.053 6.362 25.954 1.00 66.75 222 THR A C 1
ATOM 1688 O O . THR A 1 222 ? -19.404 7.213 26.775 1.00 66.75 222 THR A O 1
ATOM 1691 N N . PHE A 1 223 ? -19.734 5.221 25.812 1.00 71.06 223 PHE A N 1
ATOM 1692 C CA . PHE A 1 223 ? -20.940 4.910 26.584 1.00 71.06 223 PHE A CA 1
ATOM 1693 C C . PHE A 1 223 ? -20.662 4.742 28.081 1.00 71.06 223 PHE A C 1
ATOM 1695 O O . PHE A 1 223 ? -21.471 5.185 28.894 1.00 71.06 223 PHE A O 1
ATOM 1702 N N . ALA A 1 224 ? -19.526 4.163 28.471 1.00 71.50 224 ALA A N 1
ATOM 1703 C CA . ALA A 1 224 ? -19.137 4.018 29.869 1.00 71.50 224 ALA A CA 1
ATOM 1704 C C . ALA A 1 224 ? -18.901 5.385 30.525 1.00 71.50 224 ALA A C 1
ATOM 1706 O O . ALA A 1 224 ? -19.362 5.615 31.647 1.00 71.50 224 ALA A O 1
ATOM 1707 N N . VAL A 1 225 ? -18.261 6.324 29.821 1.00 74.50 225 VAL A N 1
ATOM 1708 C CA . VAL A 1 225 ? -18.087 7.701 30.306 1.00 74.50 225 VAL A CA 1
ATOM 1709 C C . VAL A 1 225 ? -19.444 8.392 30.465 1.00 74.50 225 VAL A C 1
ATOM 1711 O O . VAL A 1 225 ? -19.731 8.934 31.535 1.00 74.50 225 VAL A O 1
ATOM 1714 N N . VAL A 1 226 ? -20.321 8.312 29.458 1.00 79.44 226 VAL A N 1
ATOM 1715 C CA . VAL A 1 226 ? -21.666 8.915 29.517 1.00 79.44 226 VAL A CA 1
ATOM 1716 C C . VAL A 1 226 ? -22.508 8.308 30.645 1.00 79.44 226 VAL A C 1
ATOM 1718 O O . VAL A 1 226 ? -23.116 9.045 31.424 1.00 79.44 226 VAL A O 1
ATOM 1721 N N . ALA A 1 227 ? -22.509 6.982 30.796 1.00 78.62 227 ALA A N 1
ATOM 1722 C CA . ALA A 1 227 ? -23.235 6.291 31.859 1.00 78.62 227 ALA A CA 1
ATOM 1723 C C . ALA A 1 227 ? -22.723 6.688 33.254 1.00 78.62 227 ALA A C 1
ATOM 1725 O O . ALA A 1 227 ? -23.518 6.935 34.164 1.00 78.62 227 ALA A O 1
ATOM 1726 N N . THR A 1 228 ? -21.404 6.820 33.418 1.00 76.88 228 THR A N 1
ATOM 1727 C CA . THR A 1 228 ? -20.787 7.238 34.685 1.00 76.88 228 THR A CA 1
ATOM 1728 C C . THR A 1 228 ? -21.157 8.680 35.036 1.00 76.88 228 THR A C 1
ATOM 1730 O O . THR A 1 228 ? -21.539 8.958 36.175 1.00 76.88 228 THR A O 1
ATOM 1733 N N . LEU A 1 229 ? -21.132 9.593 34.059 1.00 80.38 229 LEU A N 1
ATOM 1734 C CA . LEU A 1 229 ? -21.566 10.980 34.242 1.00 80.38 229 LEU A CA 1
ATOM 1735 C C . LEU A 1 229 ? -23.057 11.071 34.589 1.00 80.38 229 LEU A C 1
ATOM 1737 O O . LEU A 1 229 ? -23.433 11.821 35.492 1.00 80.38 229 LEU A O 1
ATOM 1741 N N . PHE A 1 230 ? -23.905 10.270 33.938 1.00 86.00 230 PHE A N 1
ATOM 1742 C CA . PHE A 1 230 ? -25.338 10.225 34.225 1.00 86.00 230 PHE A CA 1
ATOM 1743 C C . PHE A 1 230 ? -25.623 9.722 35.650 1.00 86.00 230 PHE A C 1
ATOM 1745 O O . PHE A 1 230 ? -26.416 10.320 36.384 1.00 86.00 230 PHE A O 1
ATOM 1752 N N . LEU A 1 231 ? -24.929 8.666 36.089 1.00 82.50 231 LEU A N 1
ATOM 1753 C CA . LEU A 1 231 ? -25.028 8.148 37.457 1.00 82.50 231 LEU A CA 1
ATOM 1754 C C . LEU A 1 231 ? -24.520 9.158 38.497 1.00 82.50 231 LEU A C 1
ATOM 1756 O O . LEU A 1 231 ? -25.162 9.344 39.536 1.00 82.50 231 LEU A O 1
ATOM 1760 N N . ALA A 1 232 ? -23.413 9.850 38.218 1.00 81.25 232 ALA A N 1
ATOM 1761 C CA . ALA A 1 232 ? -22.881 10.900 39.085 1.00 81.25 232 ALA A CA 1
ATOM 1762 C C . ALA A 1 232 ? -23.838 12.101 39.194 1.00 81.25 232 ALA A C 1
ATOM 1764 O O . ALA A 1 232 ? -24.061 12.616 40.291 1.00 81.25 232 ALA A O 1
ATOM 1765 N N . ALA A 1 233 ? -24.458 12.515 38.085 1.00 83.88 233 ALA A N 1
ATOM 1766 C CA . ALA A 1 233 ? -25.442 13.594 38.066 1.00 83.88 233 ALA A CA 1
ATOM 1767 C C . ALA A 1 233 ? -26.717 13.229 38.842 1.00 83.88 233 ALA A C 1
ATOM 1769 O O . ALA A 1 233 ? -27.244 14.057 39.588 1.00 83.88 233 ALA A O 1
ATOM 1770 N N . ARG A 1 234 ? -27.189 11.979 38.732 1.00 85.88 234 ARG A N 1
ATOM 1771 C CA . ARG A 1 234 ? -28.368 11.502 39.470 1.00 85.88 234 ARG A CA 1
ATOM 1772 C C . ARG A 1 234 ? -28.144 11.499 40.984 1.00 85.88 234 ARG A C 1
ATOM 1774 O O . ARG A 1 234 ? -29.058 11.853 41.720 1.00 85.88 234 ARG A O 1
ATOM 1781 N N . ARG A 1 235 ? -26.929 11.182 41.450 1.00 80.31 235 ARG A N 1
ATOM 1782 C CA . ARG A 1 235 ? -26.567 11.239 42.881 1.00 80.31 235 ARG A CA 1
ATOM 1783 C C . ARG A 1 235 ? -26.548 12.649 43.471 1.00 80.31 235 ARG A C 1
ATOM 1785 O O . ARG A 1 235 ? -26.625 12.770 44.680 1.00 80.31 235 ARG A O 1
ATOM 1792 N N . ARG A 1 236 ? -26.440 13.703 42.657 1.00 79.19 236 ARG A N 1
ATOM 1793 C CA . ARG A 1 236 ? -26.472 15.094 43.151 1.00 79.19 236 ARG A CA 1
ATOM 1794 C C . ARG A 1 236 ? -27.889 15.643 43.344 1.00 79.19 236 ARG A C 1
ATOM 1796 O O . ARG A 1 236 ? -28.032 16.728 43.892 1.00 79.19 236 ARG A O 1
ATOM 1803 N N . ARG A 1 237 ? -28.917 14.944 42.848 1.00 77.88 237 ARG A N 1
ATOM 1804 C CA . ARG A 1 237 ? -30.326 15.381 42.907 1.00 77.88 237 ARG A CA 1
ATOM 1805 C C . ARG A 1 237 ? -31.163 14.646 43.960 1.00 77.88 237 ARG A C 1
ATOM 1807 O O . ARG A 1 237 ? -32.337 14.974 44.100 1.00 77.88 237 ARG A O 1
ATOM 1814 N N . ALA A 1 238 ? -30.593 13.649 44.630 1.00 69.00 238 ALA A N 1
ATOM 1815 C CA . ALA A 1 238 ? -31.224 12.884 45.703 1.00 69.00 238 ALA A CA 1
ATOM 1816 C C . ALA A 1 238 ? -30.516 13.199 47.021 1.00 69.00 238 ALA A C 1
ATOM 1818 O O . ALA A 1 238 ? -31.219 13.262 48.049 1.00 69.00 238 ALA A O 1
#

Radius of gyration: 30.77 Å; Cα contacts (8 Å, |Δi|>4): 386; chains: 1; bounding box: 65×62×116 Å

pLDDT: mean 77.83, std 17.76, range [42.41, 98.31]

Secondary structure (DSSP, 8-state):
-------------------------EEEE--TTEESS--S-TTPEEPPPEETGGGT--TT-EEEEEEES-BBSSSSSS---B--EEEEEES-SPBPPP--S-----TT----TTSSSTT----TT-------------------------BTTEE--SS----TT---TT-EEESEEEEEPPTT--EEEEEES-S-GGG-B-SSS--EEEEEEPPP--HHHHHHHHHHHHHHHHHT--

Mean predicted aligned error: 12.07 Å

Nearest PDB structures (foldseek):
  6lhb-assembly1_A  TM=2.833E-01  e=3.966E-01  Coxsackievirus A16
  6lhc-assembly1_A  TM=3.254E-01  e=7.030E-01  Coxsackievirus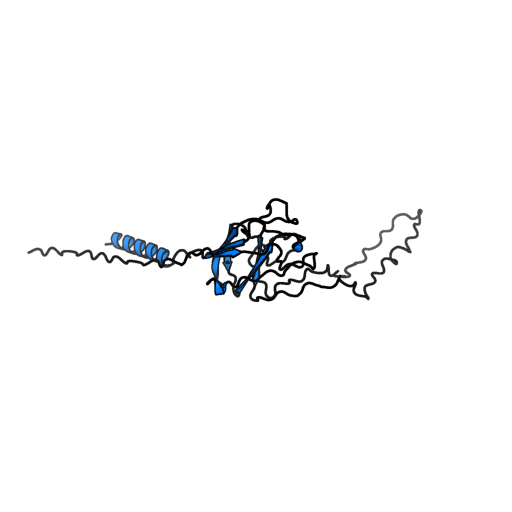 A16
  7xb2-assembly1_3  TM=2.168E-01  e=6.269E-01  Coxsackievirus B5
 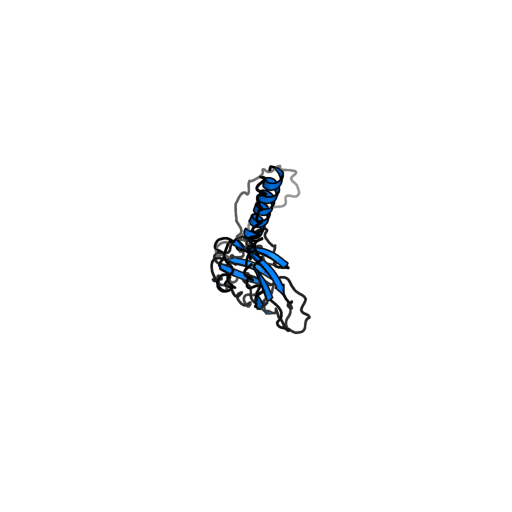 5o5b-assembly1_2  TM=2.054E-01  e=7.030E-01  Poliovirus 3
  8b3j-assembly1_A  TM=2.149E-01  e=1.246E+00  Chaetoceros socialis f. radians RNA virus 01

Solvent-accessible surface area (backbone atoms only — not comparable to full-atom values): 14824 Å² total; per-residue (Å²): 141,82,84,80,81,80,83,79,84,81,81,81,79,79,80,76,77,72,74,81,70,84,84,56,63,50,73,45,79,53,64,61,25,17,34,58,67,79,50,87,48,88,73,41,44,72,35,70,58,42,56,33,58,84,74,74,47,49,54,69,40,40,31,36,38,29,57,35,60,41,26,18,88,43,63,87,91,60,74,62,78,42,63,58,34,34,36,35,37,10,59,40,86,48,67,55,80,73,81,88,59,75,81,68,72,63,90,80,72,72,74,70,79,74,69,84,71,79,75,76,77,81,68,94,79,74,77,89,74,94,73,78,90,75,84,80,78,74,80,77,74,71,75,63,81,66,80,66,79,23,52,41,59,57,39,71,79,61,77,58,38,83,46,95,80,60,68,51,62,34,28,34,76,44,52,79,43,78,44,63,39,47,84,71,39,40,22,40,36,45,28,51,78,69,68,57,34,67,36,29,38,52,92,87,69,53,27,28,37,31,43,27,78,48,79,69,81,48,68,63,61,57,50,50,52,53,51,50,52,52,54,55,55,54,64,74,77,109

Sequence (238 aa):
MSRKARSFLVITIVFCTVGAEKSFADFIKIDPRGSYLNSRSASGVDAQPIDLTALGLYEGTAVRMRQIGDFSTHASGFDDSRTTLVGVFSNSRTLLGRPTGRPTPIEGTQVHQSDAFAGLDFDPGAGRRSGTSGDLTDSSVAFTPGFVKRVVGAIDYGPDYQTLHGNIEEDFLITDIIVTIPQGARFLFLDTNDEYYPDNTDPDFDFGIALSPVPEPSTFGTFAVVATLFLAARRRRA